Protein AF-A0A524KI86-F1 (afdb_monomer_lite)

Sequence (191 aa):
MAELNHSTWTVLAGLLVMVIVGAGSMRAAAGEWFVAPAGDDDNPGTREKPFATLAKARDAARAVPADSPRTVRLLGGTHYLSETLVLEAAKDTGRKDAPIVFEAVAGQTPVISGGLKLQLTWRPYKGEILQATVPAGLATDQLFVNGQRQHMARYPNYDPEQRIFNGYAADAISTERAARWANPAGGYIHA

pLDDT: mean 86.79, std 16.59, range [40.22, 98.88]

Secondary structure (DSSP, 8-state):
------------------------------EEEEE-TT--TTS---SSS-BS-HHHHHHHHHTS-TTS-EEEEEPSEEEE-SS-----TTTSPPPSSS-EEEEEPTT--EEEE-S-------EEEETTEEE----TT---S-EEETTEEEPPP-SSPP-TT-TTTT---TTTT-HHHHTTSS--TT-----

Structure (mmCIF, N/CA/C/O backbone):
data_AF-A0A524KI86-F1
#
_entry.id   AF-A0A524KI86-F1
#
loop_
_atom_site.group_PDB
_atom_site.id
_atom_site.type_symbol
_atom_site.label_atom_id
_atom_site.label_alt_id
_atom_site.label_comp_id
_atom_site.label_asym_id
_atom_site.label_entity_id
_atom_site.label_seq_id
_atom_site.pdbx_PDB_ins_code
_atom_site.Cartn_x
_atom_site.Cartn_y
_atom_site.Cartn_z
_atom_site.occupancy
_atom_site.B_iso_or_equiv
_atom_site.auth_seq_id
_atom_site.auth_comp_id
_atom_site.auth_asym_id
_atom_site.auth_atom_id
_atom_site.pdbx_PDB_model_num
ATOM 1 N N . MET A 1 1 ? 71.769 -25.170 -80.616 1.00 43.00 1 MET A N 1
ATOM 2 C CA . MET A 1 1 ? 72.104 -23.972 -79.821 1.00 43.00 1 MET A CA 1
ATOM 3 C C . MET A 1 1 ? 70.773 -23.317 -79.491 1.00 43.00 1 MET A C 1
ATOM 5 O O . MET A 1 1 ? 70.226 -22.663 -80.359 1.00 43.00 1 MET A O 1
ATOM 9 N N . ALA A 1 2 ? 70.014 -23.786 -78.501 1.00 42.00 2 ALA A N 1
ATOM 10 C CA . ALA A 1 2 ? 70.282 -23.865 -77.060 1.00 42.00 2 ALA A CA 1
ATOM 11 C C . ALA A 1 2 ? 70.335 -22.475 -76.412 1.00 42.00 2 ALA A C 1
ATOM 13 O O . ALA A 1 2 ? 71.064 -21.621 -76.901 1.00 42.00 2 ALA A O 1
ATOM 14 N N . GLU A 1 3 ? 69.600 -22.373 -75.298 1.00 40.22 3 GLU A N 1
ATOM 15 C CA . GLU A 1 3 ? 69.538 -21.298 -74.294 1.00 40.22 3 GLU A CA 1
ATOM 16 C C . GLU A 1 3 ? 68.433 -20.242 -74.454 1.00 40.22 3 GLU A C 1
ATOM 18 O O . GLU A 1 3 ? 68.214 -19.718 -75.535 1.00 40.22 3 GLU A O 1
ATOM 23 N N . LEU A 1 4 ? 67.697 -19.835 -73.415 1.00 41.75 4 LEU A N 1
ATOM 24 C CA . LEU A 1 4 ? 67.375 -20.403 -72.100 1.00 41.75 4 LEU A CA 1
ATOM 25 C C . LEU A 1 4 ? 66.245 -19.530 -71.519 1.00 41.75 4 LEU A C 1
ATOM 27 O O . LEU A 1 4 ? 66.086 -18.355 -71.833 1.00 41.75 4 LEU A O 1
ATOM 31 N N . ASN A 1 5 ? 65.468 -20.175 -70.668 1.00 46.09 5 ASN A N 1
ATOM 32 C CA . ASN A 1 5 ? 64.346 -19.711 -69.868 1.00 46.09 5 ASN A CA 1
ATOM 33 C C . ASN A 1 5 ? 64.738 -18.624 -68.843 1.00 46.09 5 ASN A C 1
ATOM 35 O O . ASN A 1 5 ? 65.677 -18.857 -68.090 1.00 46.09 5 ASN A O 1
ATOM 39 N N . HIS A 1 6 ? 63.959 -17.541 -68.700 1.00 48.59 6 HIS A N 1
ATOM 40 C CA . HIS A 1 6 ? 63.875 -16.800 -67.433 1.00 48.59 6 HIS A CA 1
ATOM 41 C C . HIS A 1 6 ? 62.442 -16.359 -67.126 1.00 48.59 6 HIS A C 1
ATOM 43 O O . HIS A 1 6 ? 61.839 -15.536 -67.811 1.00 48.59 6 HIS A O 1
ATOM 49 N N . SER A 1 7 ? 61.926 -16.951 -66.050 1.00 47.41 7 SER A N 1
ATOM 50 C CA . SER A 1 7 ? 60.643 -16.671 -65.425 1.00 47.41 7 SER A CA 1
ATOM 51 C C . SER A 1 7 ? 60.708 -15.371 -64.625 1.00 47.41 7 SER A C 1
ATOM 53 O O . SER A 1 7 ? 61.669 -15.171 -63.880 1.00 47.41 7 SER A O 1
ATOM 55 N N . THR A 1 8 ? 59.648 -14.570 -64.655 1.00 51.50 8 THR A N 1
ATOM 56 C CA . THR A 1 8 ? 59.354 -13.622 -63.577 1.00 51.50 8 THR A CA 1
ATOM 57 C C . THR A 1 8 ? 57.908 -13.805 -63.135 1.00 51.50 8 THR A C 1
ATOM 59 O O . THR A 1 8 ? 56.950 -13.533 -63.852 1.00 51.50 8 THR A O 1
ATOM 62 N N . TRP A 1 9 ? 57.771 -14.354 -61.932 1.00 41.69 9 TRP A N 1
ATOM 63 C CA . TRP A 1 9 ? 56.524 -14.485 -61.199 1.00 41.69 9 TRP A CA 1
ATOM 64 C C . TRP A 1 9 ? 56.166 -13.119 -60.609 1.00 41.69 9 TRP A C 1
ATOM 66 O O . TRP A 1 9 ? 56.886 -12.614 -59.749 1.00 41.69 9 TRP A O 1
ATOM 76 N N . THR A 1 10 ? 55.060 -12.513 -61.030 1.00 50.69 10 THR A N 1
ATOM 77 C CA . THR A 1 10 ? 54.462 -11.391 -60.300 1.00 50.69 10 THR A CA 1
ATOM 78 C C . THR A 1 10 ? 53.575 -11.943 -59.189 1.00 50.69 10 THR A C 1
ATOM 80 O O . THR A 1 10 ? 52.457 -12.403 -59.407 1.00 50.69 10 THR A O 1
ATOM 83 N N . VAL A 1 11 ? 54.100 -11.914 -57.965 1.00 46.38 11 VAL A N 1
ATOM 84 C CA . VAL A 1 11 ? 53.336 -12.168 -56.742 1.00 46.38 11 VAL A CA 1
ATOM 85 C C . VAL A 1 11 ? 52.401 -10.974 -56.522 1.00 46.38 11 VAL A C 1
ATOM 87 O O . VAL A 1 11 ? 52.834 -9.912 -56.081 1.00 46.38 11 VAL A O 1
ATOM 90 N N . LEU A 1 12 ? 51.117 -11.123 -56.852 1.00 46.44 12 LEU A N 1
ATOM 91 C CA . LEU A 1 12 ? 50.073 -10.193 -56.417 1.00 46.44 12 LEU A CA 1
ATOM 92 C C . LEU A 1 12 ? 49.834 -10.416 -54.919 1.00 46.44 12 LEU A C 1
ATOM 94 O O . LEU A 1 12 ? 49.139 -11.345 -54.513 1.00 46.44 12 LEU A O 1
ATOM 98 N N . ALA A 1 13 ? 50.450 -9.574 -54.091 1.00 49.62 13 ALA A N 1
ATOM 99 C CA . ALA A 1 13 ? 50.159 -9.494 -52.669 1.00 49.62 13 ALA A CA 1
ATOM 100 C C . ALA A 1 13 ? 48.714 -8.998 -52.481 1.00 49.62 13 ALA A C 1
ATOM 102 O O . ALA A 1 13 ? 48.410 -7.824 -52.687 1.00 49.62 13 ALA A O 1
ATOM 103 N N . GLY A 1 14 ? 47.810 -9.913 -52.126 1.00 44.22 14 GLY A N 1
ATOM 104 C CA . GLY A 1 14 ? 46.443 -9.584 -51.739 1.00 44.22 14 GLY A CA 1
ATOM 105 C C . GLY A 1 14 ? 46.436 -8.799 -50.429 1.00 44.22 14 GLY A C 1
ATOM 106 O O . GLY A 1 14 ? 46.846 -9.312 -49.389 1.00 44.22 14 GLY A O 1
ATOM 107 N N . LEU A 1 15 ? 45.965 -7.554 -50.473 1.00 47.62 15 LEU A N 1
ATOM 108 C CA . LEU A 1 15 ? 45.721 -6.745 -49.284 1.00 47.62 15 LEU A CA 1
ATOM 109 C C . LEU A 1 15 ? 44.414 -7.224 -48.629 1.00 47.62 15 LEU A C 1
ATOM 111 O O . LEU A 1 15 ? 43.320 -6.816 -49.016 1.00 47.62 15 LEU A O 1
ATOM 115 N N . LEU A 1 16 ? 44.522 -8.122 -47.652 1.00 45.44 16 LEU A N 1
ATOM 116 C CA . LEU A 1 16 ? 43.404 -8.515 -46.797 1.00 45.44 16 LEU A CA 1
ATOM 117 C C . LEU A 1 16 ? 43.126 -7.373 -45.806 1.00 45.44 16 LEU A C 1
ATOM 119 O O . LEU A 1 16 ? 43.776 -7.265 -44.768 1.00 45.44 16 LEU A O 1
ATOM 123 N N . VAL A 1 17 ? 42.164 -6.503 -46.121 1.00 52.88 17 VAL A N 1
ATOM 124 C CA . VAL A 1 17 ? 41.616 -5.549 -45.146 1.00 52.88 17 VAL A CA 1
ATOM 125 C C . VAL A 1 17 ? 40.748 -6.340 -44.172 1.00 52.88 17 VAL A C 1
ATOM 127 O O . VAL A 1 17 ? 39.586 -6.642 -44.437 1.00 52.88 17 VAL A O 1
ATOM 130 N N . MET A 1 18 ? 41.340 -6.722 -43.046 1.00 53.47 18 MET A N 1
ATOM 131 C CA . MET A 1 18 ? 40.628 -7.328 -41.931 1.00 53.47 18 MET A CA 1
ATOM 132 C C . MET A 1 18 ? 39.827 -6.222 -41.234 1.00 53.47 18 MET A C 1
ATOM 134 O O . MET A 1 18 ? 40.358 -5.464 -40.424 1.00 53.47 18 MET A O 1
ATOM 138 N N . VAL A 1 19 ? 38.548 -6.088 -41.588 1.00 57.06 19 VAL A N 1
ATOM 139 C CA . VAL A 1 19 ? 37.606 -5.256 -40.834 1.00 57.06 19 VAL A CA 1
ATOM 140 C C . VAL A 1 19 ? 37.430 -5.919 -39.472 1.00 57.06 19 VAL A C 1
ATOM 142 O O . VAL A 1 19 ? 36.715 -6.910 -39.334 1.00 57.06 19 VAL A O 1
ATOM 145 N N . ILE A 1 20 ? 38.123 -5.393 -38.463 1.00 59.62 20 ILE A N 1
ATOM 146 C CA . ILE A 1 20 ? 37.854 -5.716 -37.065 1.00 59.62 20 ILE A CA 1
ATOM 147 C C . ILE A 1 20 ? 36.474 -5.128 -36.772 1.00 59.62 20 ILE A C 1
ATOM 149 O O . ILE A 1 20 ? 36.337 -3.945 -36.463 1.00 59.62 20 ILE A O 1
ATOM 153 N N . VAL A 1 21 ? 35.434 -5.950 -36.917 1.00 58.50 21 VAL A N 1
ATOM 154 C CA . VAL A 1 21 ? 34.133 -5.669 -36.316 1.00 58.50 21 VAL A CA 1
ATOM 155 C C . VAL A 1 21 ? 34.380 -5.709 -34.817 1.00 58.50 21 VAL A C 1
ATOM 157 O O . VAL A 1 21 ? 34.452 -6.777 -34.211 1.00 58.50 21 VAL A O 1
ATOM 160 N N . GLY A 1 22 ? 34.619 -4.536 -34.231 1.00 52.28 22 GLY A N 1
ATOM 161 C CA . GLY A 1 22 ? 34.668 -4.397 -32.789 1.00 52.28 22 GLY A CA 1
ATOM 162 C C . GLY A 1 22 ? 33.379 -4.982 -32.233 1.00 52.28 22 GLY A C 1
ATOM 163 O O . GLY A 1 22 ? 32.291 -4.567 -32.634 1.00 52.28 22 GLY A O 1
ATOM 164 N N . ALA A 1 23 ? 33.503 -5.963 -31.342 1.00 54.50 23 ALA A N 1
ATOM 165 C CA . ALA A 1 23 ? 32.406 -6.417 -30.508 1.00 54.50 23 ALA A CA 1
ATOM 166 C C . ALA A 1 23 ? 32.017 -5.244 -29.600 1.00 54.50 23 ALA A C 1
ATOM 168 O O . ALA A 1 23 ? 32.477 -5.124 -28.468 1.00 54.50 23 ALA A O 1
ATOM 169 N N . GLY A 1 24 ? 31.234 -4.310 -30.138 1.00 46.72 24 GLY A N 1
ATOM 170 C CA . GLY A 1 24 ? 30.548 -3.324 -29.336 1.00 46.72 24 GLY A CA 1
ATOM 171 C C . GLY A 1 24 ? 29.633 -4.108 -28.417 1.00 46.72 24 GLY A C 1
ATOM 172 O O . GLY A 1 24 ? 28.708 -4.763 -28.895 1.00 46.72 24 GLY A O 1
ATOM 173 N N . SER A 1 25 ? 29.921 -4.094 -27.117 1.00 53.88 25 SER A N 1
ATOM 174 C CA . SER A 1 25 ? 28.991 -4.585 -26.112 1.00 53.88 25 SER A CA 1
ATOM 175 C C . SER A 1 25 ? 27.656 -3.898 -26.375 1.00 53.88 25 SER A C 1
ATOM 177 O O . SER A 1 25 ? 27.528 -2.694 -26.145 1.00 53.88 25 SER A O 1
ATOM 179 N N . MET A 1 26 ? 26.680 -4.635 -26.914 1.00 52.44 26 MET A N 1
ATOM 180 C CA . MET A 1 26 ? 25.297 -4.185 -26.942 1.00 52.44 26 MET A CA 1
ATOM 181 C C . MET A 1 26 ? 24.942 -3.896 -25.489 1.00 52.44 26 MET A C 1
ATOM 183 O O . MET A 1 26 ? 24.798 -4.813 -24.683 1.00 52.44 26 MET A O 1
ATOM 187 N N . ARG A 1 27 ? 24.890 -2.613 -25.120 1.00 53.91 27 ARG A N 1
ATOM 188 C CA . ARG A 1 27 ? 24.332 -2.216 -23.834 1.00 53.91 27 ARG A CA 1
ATOM 189 C C . ARG A 1 27 ? 22.886 -2.677 -23.871 1.00 53.91 27 ARG A C 1
ATOM 191 O O . ARG A 1 27 ? 22.103 -2.170 -24.670 1.00 53.91 27 ARG A O 1
ATOM 198 N N . ALA A 1 28 ? 22.583 -3.679 -23.059 1.00 60.03 28 ALA A N 1
ATOM 199 C CA . ALA A 1 28 ? 21.238 -4.186 -22.908 1.00 60.03 28 ALA A CA 1
ATOM 200 C C . ALA A 1 28 ? 20.330 -2.996 -22.536 1.00 60.03 28 ALA A C 1
ATOM 202 O O . ALA A 1 28 ? 20.696 -2.177 -21.685 1.00 60.03 28 ALA A O 1
ATOM 203 N N . ALA A 1 29 ? 19.236 -2.808 -23.276 1.00 70.69 29 ALA A N 1
ATOM 204 C CA . ALA A 1 29 ? 18.412 -1.609 -23.171 1.00 70.69 29 ALA A CA 1
ATOM 205 C C . ALA A 1 29 ? 17.777 -1.546 -21.775 1.00 70.69 29 ALA A C 1
ATOM 207 O O . ALA A 1 29 ? 16.950 -2.385 -21.428 1.00 70.69 29 ALA A O 1
ATOM 208 N N . ALA A 1 30 ? 18.191 -0.571 -20.964 1.00 86.00 30 ALA A N 1
ATOM 209 C CA . ALA A 1 30 ? 17.642 -0.386 -19.628 1.00 86.00 30 ALA A CA 1
ATOM 210 C C . ALA A 1 30 ? 16.168 0.039 -19.707 1.00 86.00 30 ALA A C 1
ATOM 212 O O . ALA A 1 30 ? 15.799 0.862 -20.547 1.00 86.00 30 ALA A O 1
ATOM 213 N N . GLY A 1 31 ? 15.341 -0.513 -18.823 1.00 95.00 31 GLY A N 1
ATOM 214 C CA . GLY A 1 31 ? 13.937 -0.139 -18.687 1.00 95.00 31 GLY A CA 1
ATOM 215 C C . GLY A 1 31 ? 13.718 0.755 -17.471 1.00 95.00 31 GLY A C 1
ATOM 216 O O . GLY A 1 31 ? 14.179 0.423 -16.380 1.00 95.00 31 GLY A O 1
ATOM 217 N N . GLU A 1 32 ? 13.003 1.865 -17.637 1.00 97.81 32 GLU A N 1
ATOM 218 C CA . GLU A 1 32 ? 12.544 2.705 -16.529 1.00 97.81 32 GLU A CA 1
ATOM 219 C C . GLU A 1 32 ? 11.051 2.998 -16.692 1.00 97.81 32 GLU A C 1
ATOM 221 O O . GLU A 1 32 ? 10.619 3.436 -17.759 1.00 97.81 32 GLU A O 1
ATOM 226 N N . TRP A 1 33 ? 10.275 2.769 -15.632 1.00 98.69 33 TRP A N 1
ATOM 227 C CA . TRP A 1 33 ? 8.838 3.038 -15.606 1.00 98.69 33 TRP A CA 1
ATOM 228 C C . TRP A 1 33 ? 8.433 3.773 -14.343 1.00 98.69 33 TRP A C 1
ATOM 230 O O . TRP A 1 33 ? 9.029 3.582 -13.287 1.00 98.69 33 TRP A O 1
ATOM 240 N N . PHE A 1 34 ? 7.381 4.573 -14.440 1.00 98.75 34 PHE A N 1
ATOM 241 C CA . PHE A 1 34 ? 6.841 5.365 -13.346 1.00 98.75 34 PHE A CA 1
ATOM 242 C C . PHE A 1 34 ? 5.443 4.880 -12.971 1.00 98.75 34 PHE A C 1
ATOM 244 O O . PHE A 1 34 ? 4.632 4.569 -13.843 1.00 98.75 34 PHE A O 1
ATOM 251 N N . VAL A 1 35 ? 5.156 4.851 -11.671 1.00 98.81 35 VAL A N 1
ATOM 252 C CA . VAL A 1 35 ? 3.845 4.495 -11.113 1.00 98.81 35 VAL A CA 1
ATOM 253 C C . VAL A 1 35 ? 3.362 5.633 -10.232 1.00 98.81 35 VAL A C 1
ATOM 255 O O . VAL A 1 35 ? 4.112 6.111 -9.377 1.00 98.81 35 VAL A O 1
ATOM 258 N N . ALA A 1 36 ? 2.115 6.060 -10.410 1.00 98.62 36 ALA A N 1
ATOM 259 C CA . ALA A 1 36 ? 1.493 7.107 -9.607 1.00 98.62 36 ALA A CA 1
ATOM 260 C C . ALA A 1 36 ? 0.079 6.698 -9.163 1.00 98.62 36 ALA A C 1
ATOM 262 O O . ALA A 1 36 ? -0.638 6.093 -9.956 1.00 98.62 36 ALA A O 1
ATOM 263 N N . PRO A 1 37 ? -0.391 7.115 -7.967 1.00 97.62 37 PRO A N 1
ATOM 264 C CA . PRO A 1 37 ? -1.750 6.797 -7.511 1.00 97.62 37 PRO A CA 1
ATOM 265 C C . PRO A 1 37 ? -2.875 7.329 -8.415 1.00 97.62 37 PRO A C 1
ATOM 267 O O . PRO A 1 37 ? -3.996 6.837 -8.350 1.00 97.62 37 PRO A O 1
ATOM 270 N N . ALA A 1 38 ? -2.585 8.358 -9.217 1.00 96.88 38 ALA A N 1
ATOM 271 C CA . ALA A 1 38 ? -3.492 8.945 -10.206 1.00 96.88 38 ALA A CA 1
ATOM 272 C C . ALA A 1 38 ? -3.056 8.645 -11.657 1.00 96.88 38 ALA A C 1
ATOM 274 O O . ALA A 1 38 ? -3.420 9.383 -12.569 1.00 96.88 38 ALA A O 1
ATOM 275 N N . GLY A 1 39 ? -2.208 7.630 -11.855 1.00 97.94 39 GLY A N 1
ATOM 276 C CA . GLY A 1 39 ? -1.799 7.161 -13.177 1.00 97.94 39 GLY A CA 1
ATOM 277 C C . GLY A 1 39 ? -2.900 6.377 -13.891 1.00 97.94 39 GLY A C 1
ATOM 278 O O . GLY A 1 39 ? -4.033 6.293 -13.419 1.00 97.94 39 GLY A O 1
ATOM 279 N N . ASP A 1 40 ? -2.534 5.777 -15.021 1.00 98.50 40 ASP A N 1
ATOM 280 C CA . ASP A 1 40 ? -3.410 4.935 -15.843 1.00 98.50 40 ASP A CA 1
ATOM 281 C C . ASP A 1 40 ? -2.590 3.764 -16.410 1.00 98.50 40 ASP A C 1
ATOM 283 O O . ASP A 1 40 ? -1.469 3.969 -16.869 1.00 98.50 40 ASP A O 1
ATOM 287 N N . ASP A 1 41 ? -3.103 2.536 -16.370 1.00 98.44 41 ASP A N 1
ATOM 288 C CA . ASP A 1 41 ? -2.384 1.350 -16.862 1.00 98.44 41 ASP A CA 1
ATOM 289 C C . ASP A 1 41 ? -2.380 1.212 -18.394 1.00 98.44 41 ASP A C 1
ATOM 291 O O . ASP A 1 41 ? -1.639 0.377 -18.932 1.00 98.44 41 ASP A O 1
ATOM 295 N N . ASP A 1 42 ? -3.135 2.063 -19.093 1.00 98.44 42 ASP A N 1
ATOM 296 C CA . ASP A 1 42 ? -3.047 2.251 -20.545 1.00 98.44 42 ASP A CA 1
ATOM 297 C C . ASP A 1 42 ? -1.949 3.251 -20.947 1.00 98.44 42 ASP A C 1
ATOM 299 O O . ASP A 1 42 ? -1.578 3.351 -22.121 1.00 98.44 42 ASP A O 1
ATOM 303 N N . ASN A 1 43 ? -1.375 3.980 -19.985 1.00 98.56 43 ASN A N 1
ATOM 304 C CA . ASN A 1 43 ? -0.241 4.853 -20.253 1.00 98.56 43 ASN A CA 1
ATOM 305 C C . ASN A 1 43 ? 1.024 4.057 -20.625 1.00 98.56 43 ASN A C 1
ATOM 307 O O . ASN A 1 43 ? 1.155 2.889 -20.275 1.00 98.56 43 ASN A O 1
ATOM 311 N N . PRO A 1 44 ? 2.023 4.693 -21.267 1.00 97.81 44 PRO A N 1
ATOM 312 C CA . PRO A 1 44 ? 3.310 4.055 -21.558 1.00 97.81 44 PRO A CA 1
ATOM 313 C C . PRO A 1 44 ? 4.212 3.839 -20.327 1.00 97.81 44 PRO A C 1
ATOM 315 O O . PRO A 1 44 ? 5.273 3.231 -20.458 1.00 97.81 44 PRO A O 1
ATOM 318 N N . GLY A 1 45 ? 3.843 4.355 -19.150 1.00 98.00 45 GLY A N 1
ATOM 319 C CA . GLY A 1 45 ? 4.658 4.263 -17.936 1.00 98.00 45 GLY A CA 1
ATOM 320 C C . GLY A 1 45 ? 5.810 5.268 -17.885 1.00 98.00 45 GLY A C 1
ATOM 321 O O . GLY A 1 45 ? 6.777 5.042 -17.164 1.00 98.00 45 GLY A O 1
ATOM 322 N N . THR A 1 46 ? 5.737 6.374 -18.633 1.00 98.06 46 THR A N 1
ATOM 323 C CA . THR A 1 46 ? 6.716 7.470 -18.534 1.00 98.06 46 THR A CA 1
ATOM 324 C C . THR A 1 46 ? 6.425 8.351 -17.322 1.00 98.06 46 THR A C 1
ATOM 326 O O . THR A 1 46 ? 5.374 8.247 -16.694 1.00 98.06 46 THR A O 1
ATOM 329 N N . ARG A 1 47 ? 7.332 9.273 -16.990 1.00 96.81 47 ARG A N 1
ATOM 330 C CA . ARG A 1 47 ? 7.136 10.190 -15.860 1.00 96.81 47 ARG A CA 1
ATOM 331 C C . ARG A 1 47 ? 5.895 11.074 -16.017 1.00 96.81 47 ARG A C 1
ATOM 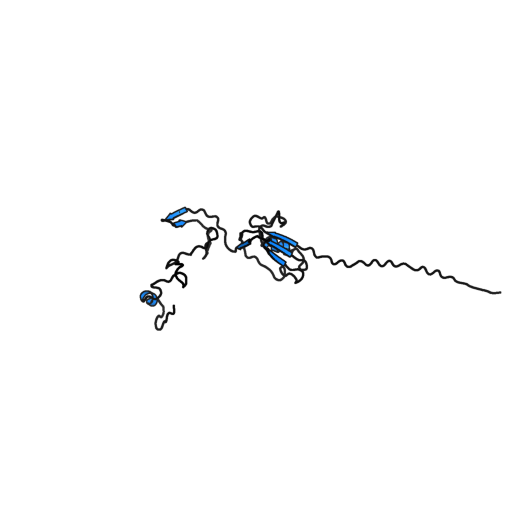333 O O . ARG A 1 47 ? 5.210 11.340 -15.035 1.00 96.81 47 ARG A O 1
ATOM 340 N N . GLU A 1 48 ? 5.613 11.520 -17.237 1.00 97.81 48 GLU A N 1
ATOM 341 C CA . GLU A 1 48 ? 4.478 12.385 -17.582 1.00 97.81 48 GLU A CA 1
ATOM 342 C C . GLU A 1 48 ? 3.174 11.593 -17.722 1.00 97.81 48 GLU A C 1
ATOM 344 O O . GLU A 1 48 ? 2.092 12.139 -17.518 1.00 97.81 48 GLU A O 1
ATOM 349 N N . LYS A 1 49 ? 3.280 10.310 -18.084 1.00 98.44 49 LYS A N 1
ATOM 350 C CA . LYS A 1 49 ? 2.162 9.378 -18.237 1.00 98.44 49 LYS A CA 1
ATOM 351 C C . LYS A 1 49 ? 2.496 8.071 -17.506 1.00 98.44 49 LYS A C 1
ATOM 353 O O . LYS A 1 49 ? 2.888 7.096 -18.155 1.00 98.44 49 LYS A O 1
ATOM 358 N N . PRO A 1 50 ? 2.408 8.062 -16.164 1.00 98.75 50 PRO A N 1
ATOM 359 C CA . PRO A 1 50 ? 2.776 6.907 -15.356 1.00 98.75 50 PRO A CA 1
ATOM 360 C C . PRO A 1 50 ? 1.684 5.835 -15.388 1.00 98.75 50 PRO A C 1
ATOM 362 O O . PRO A 1 50 ? 0.507 6.139 -15.606 1.00 98.75 50 PRO A O 1
ATOM 365 N N . PHE A 1 51 ? 2.073 4.594 -15.103 1.00 98.88 51 PHE A N 1
ATOM 366 C CA . PHE A 1 51 ? 1.127 3.522 -14.800 1.00 98.88 51 PHE A CA 1
ATOM 367 C C . PHE A 1 51 ? 0.336 3.836 -13.523 1.00 98.88 51 PHE A C 1
ATOM 369 O O . PHE A 1 51 ? 0.817 4.567 -12.648 1.00 98.88 51 PHE A O 1
ATOM 376 N N . ALA A 1 52 ? -0.859 3.260 -13.399 1.00 98.38 52 ALA A N 1
ATOM 377 C CA . ALA A 1 52 ? -1.645 3.319 -12.171 1.00 98.38 52 ALA A CA 1
ATOM 378 C C . ALA A 1 52 ? -1.165 2.281 -11.148 1.00 98.38 52 ALA A C 1
ATOM 380 O O . ALA A 1 52 ? -1.171 2.547 -9.945 1.00 98.38 52 ALA A O 1
ATOM 381 N N . THR A 1 53 ? -0.748 1.096 -11.606 1.00 98.31 53 THR A N 1
ATOM 382 C CA . THR A 1 53 ? -0.497 -0.053 -10.730 1.00 98.31 53 THR A CA 1
ATOM 383 C C . THR A 1 53 ? 0.952 -0.535 -10.739 1.00 98.31 53 THR A C 1
ATOM 385 O O . THR A 1 53 ? 1.665 -0.507 -11.746 1.00 98.31 53 THR A O 1
ATOM 388 N N . LEU A 1 54 ? 1.389 -1.068 -9.590 1.00 98.31 54 LEU A N 1
ATOM 389 C CA . LEU A 1 54 ? 2.672 -1.771 -9.491 1.00 98.31 54 L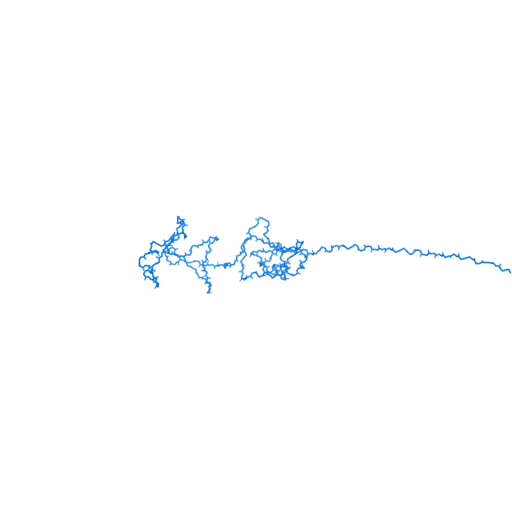EU A CA 1
ATOM 390 C C . LEU A 1 54 ? 2.678 -3.075 -10.303 1.00 98.31 54 LEU A C 1
ATOM 392 O O . LEU A 1 54 ? 3.737 -3.487 -10.771 1.00 98.31 54 LEU A O 1
ATOM 396 N N . ALA A 1 55 ? 1.518 -3.716 -10.479 1.00 98.19 55 ALA A N 1
ATOM 397 C CA . ALA A 1 55 ? 1.389 -4.933 -11.276 1.00 98.19 55 ALA A CA 1
ATOM 398 C C . ALA A 1 55 ? 1.716 -4.663 -12.751 1.00 98.19 55 ALA A C 1
ATOM 400 O O . ALA A 1 55 ? 2.551 -5.362 -13.326 1.00 98.19 55 ALA A O 1
ATOM 401 N N . LYS A 1 56 ? 1.161 -3.588 -13.327 1.00 98.44 56 LYS A N 1
ATOM 402 C CA . LYS A 1 56 ? 1.480 -3.163 -14.693 1.00 98.44 56 LYS A CA 1
ATOM 403 C C . LYS A 1 56 ? 2.964 -2.844 -14.864 1.00 98.44 56 LYS A C 1
ATOM 405 O O . LYS A 1 56 ? 3.575 -3.288 -15.834 1.00 98.44 56 LYS A O 1
ATOM 410 N N . ALA A 1 57 ? 3.563 -2.133 -13.907 1.00 98.31 57 ALA A N 1
ATOM 411 C CA . ALA A 1 57 ? 4.991 -1.819 -13.936 1.00 98.31 57 ALA A CA 1
ATOM 412 C C . ALA A 1 57 ? 5.882 -3.067 -13.844 1.00 98.31 57 ALA A C 1
ATOM 414 O O . ALA A 1 57 ? 6.864 -3.176 -14.577 1.00 98.31 57 ALA A O 1
ATOM 415 N N . ARG A 1 58 ? 5.524 -4.035 -12.988 1.00 98.12 58 ARG A N 1
ATOM 416 C CA . ARG A 1 58 ? 6.185 -5.346 -12.926 1.00 98.12 58 ARG A CA 1
ATOM 417 C C . ARG A 1 58 ? 6.094 -6.056 -14.274 1.00 98.12 58 ARG A C 1
ATOM 419 O O . ARG A 1 58 ? 7.103 -6.541 -14.769 1.00 98.12 58 ARG A O 1
ATOM 426 N N . ASP A 1 59 ? 4.917 -6.104 -14.888 1.00 97.94 59 ASP A N 1
ATOM 427 C CA . ASP A 1 59 ? 4.730 -6.813 -16.156 1.00 97.94 59 ASP A CA 1
ATOM 428 C C . ASP A 1 59 ? 5.469 -6.132 -17.318 1.00 97.94 59 ASP A C 1
ATOM 430 O O . ASP A 1 59 ? 6.059 -6.818 -18.153 1.00 97.94 59 ASP A O 1
ATOM 434 N N . ALA A 1 60 ? 5.552 -4.799 -17.317 1.00 97.69 60 ALA A N 1
ATOM 435 C CA . ALA A 1 60 ? 6.412 -4.054 -18.233 1.00 97.69 60 ALA A CA 1
ATOM 436 C C . ALA A 1 60 ? 7.902 -4.373 -18.009 1.00 97.69 60 ALA A C 1
ATOM 438 O O . ALA A 1 60 ? 8.631 -4.624 -18.969 1.00 97.69 60 ALA A O 1
ATOM 439 N N . ALA A 1 61 ? 8.345 -4.456 -16.750 1.00 97.00 61 ALA A N 1
ATOM 440 C CA . ALA A 1 61 ? 9.704 -4.870 -16.417 1.00 97.00 61 ALA A CA 1
ATOM 441 C C . ALA A 1 61 ? 10.001 -6.303 -16.891 1.00 97.00 61 ALA A C 1
ATOM 443 O O . ALA A 1 61 ? 11.071 -6.559 -17.434 1.00 97.00 61 ALA A O 1
ATOM 444 N N . ARG A 1 62 ? 9.052 -7.233 -16.771 1.00 96.50 62 ARG A N 1
ATOM 445 C CA . ARG A 1 62 ? 9.209 -8.621 -17.244 1.00 96.50 62 ARG A CA 1
ATOM 446 C C . ARG A 1 62 ? 9.376 -8.741 -18.761 1.00 96.50 62 ARG A C 1
ATOM 448 O O . ARG A 1 62 ? 9.939 -9.730 -19.222 1.00 96.50 62 ARG A O 1
ATOM 455 N N . ALA A 1 63 ? 8.900 -7.764 -19.533 1.00 95.12 63 ALA A N 1
ATOM 456 C CA . ALA A 1 63 ? 9.093 -7.727 -20.982 1.00 95.12 63 ALA A CA 1
ATOM 457 C C . ALA A 1 63 ? 10.521 -7.318 -21.388 1.00 95.12 63 ALA A C 1
ATOM 459 O O . ALA A 1 63 ? 10.911 -7.504 -22.541 1.00 95.12 63 ALA A O 1
ATOM 460 N N . VAL A 1 64 ? 11.306 -6.772 -20.453 1.00 94.12 64 VAL A N 1
ATOM 461 C CA . VAL A 1 64 ? 12.707 -6.412 -20.671 1.00 94.12 64 VAL A CA 1
ATOM 462 C C . VAL A 1 64 ? 13.620 -7.575 -20.253 1.00 94.12 64 VAL A C 1
ATOM 464 O O . VAL A 1 64 ? 13.401 -8.174 -19.197 1.00 94.12 64 VAL A O 1
ATOM 467 N N . PRO A 1 65 ? 14.657 -7.908 -21.050 1.00 91.75 65 PRO A N 1
ATOM 468 C CA . PRO A 1 65 ? 15.581 -8.996 -20.742 1.00 91.75 65 PRO A CA 1
ATOM 469 C C . PRO A 1 65 ? 16.184 -8.921 -19.334 1.00 91.75 65 PRO A C 1
ATOM 471 O O . PRO A 1 65 ? 16.535 -7.849 -18.835 1.00 91.75 65 PRO A O 1
ATOM 474 N N . ALA A 1 66 ? 16.347 -10.085 -18.697 1.00 88.62 66 ALA A N 1
ATOM 475 C CA . ALA A 1 66 ? 16.808 -10.189 -17.311 1.00 88.62 66 ALA A CA 1
ATOM 476 C C . ALA A 1 66 ? 18.225 -9.622 -17.077 1.00 88.62 66 ALA A C 1
ATOM 478 O O . ALA A 1 66 ? 18.553 -9.250 -15.952 1.00 88.62 66 ALA A O 1
ATOM 479 N N . ASP A 1 67 ? 19.046 -9.562 -18.126 1.00 90.50 67 ASP A N 1
ATOM 480 C CA . ASP A 1 67 ? 20.397 -8.988 -18.164 1.00 90.50 67 ASP A CA 1
ATOM 481 C C . ASP A 1 67 ? 20.435 -7.480 -18.444 1.00 90.50 67 ASP A C 1
ATOM 483 O O . ASP A 1 67 ? 21.511 -6.890 -18.493 1.00 90.50 67 ASP A O 1
ATOM 487 N N . SER A 1 68 ? 19.273 -6.846 -18.594 1.00 93.88 68 SER A N 1
ATOM 488 C CA . SER A 1 68 ? 19.143 -5.395 -18.683 1.00 93.88 68 SER A CA 1
ATOM 489 C C . SER A 1 68 ? 18.718 -4.819 -17.330 1.00 93.88 68 SER A C 1
ATOM 491 O O . SER A 1 68 ? 17.830 -5.391 -16.694 1.00 93.88 68 SER A O 1
ATOM 493 N N . PRO A 1 69 ? 19.294 -3.694 -16.869 1.00 95.94 69 PRO A N 1
ATOM 494 C CA . PRO A 1 69 ? 18.806 -3.003 -15.677 1.00 95.94 69 PRO A CA 1
ATOM 495 C C . PRO A 1 69 ? 17.342 -2.574 -15.838 1.00 95.94 69 PRO A C 1
ATOM 497 O O . PRO A 1 69 ? 16.944 -2.104 -16.907 1.00 95.94 69 PRO A O 1
ATOM 500 N N . ARG A 1 70 ? 16.543 -2.721 -14.778 1.00 97.38 70 ARG A N 1
ATOM 501 C CA . ARG A 1 70 ? 15.110 -2.387 -14.771 1.00 97.38 70 ARG A CA 1
ATOM 502 C C . ARG A 1 70 ? 14.764 -1.586 -13.525 1.00 97.38 70 ARG A C 1
ATOM 504 O O . ARG A 1 70 ? 15.005 -2.055 -12.418 1.00 97.38 70 ARG A O 1
ATOM 511 N N . THR A 1 71 ? 14.149 -0.423 -13.687 1.00 98.12 71 THR A N 1
ATOM 512 C CA . THR A 1 71 ? 13.778 0.443 -12.564 1.00 98.12 71 THR A CA 1
ATOM 513 C C . THR A 1 71 ? 12.301 0.808 -12.622 1.00 98.12 71 THR A C 1
ATOM 515 O O . THR A 1 71 ? 11.811 1.332 -13.617 1.00 98.12 71 THR A O 1
ATOM 518 N N . VAL A 1 72 ? 11.589 0.571 -11.526 1.00 98.50 72 VAL A N 1
ATOM 519 C CA . VAL A 1 72 ? 10.224 1.039 -11.290 1.00 98.50 72 VAL A CA 1
ATOM 520 C C . VAL A 1 72 ? 10.278 2.167 -10.264 1.00 98.50 72 VAL A C 1
ATOM 522 O O . VAL A 1 72 ? 10.622 1.962 -9.100 1.00 98.50 72 VAL A O 1
ATOM 525 N N . ARG A 1 73 ? 9.941 3.374 -10.712 1.00 98.69 73 ARG A N 1
ATOM 526 C CA . ARG A 1 73 ? 9.930 4.622 -9.952 1.00 98.69 73 ARG A CA 1
ATOM 527 C C . ARG A 1 73 ? 8.536 4.885 -9.392 1.00 98.69 73 ARG A C 1
ATOM 529 O O . ARG A 1 73 ? 7.582 5.108 -10.133 1.00 98.69 73 ARG A O 1
ATOM 536 N N . LEU A 1 74 ? 8.417 4.919 -8.076 1.00 98.81 74 LEU A N 1
ATOM 537 C CA . LEU A 1 74 ? 7.170 5.193 -7.374 1.00 98.81 74 LEU A CA 1
ATOM 538 C C . LEU A 1 74 ? 7.053 6.695 -7.083 1.00 98.81 74 LEU A C 1
ATOM 540 O O . LEU A 1 74 ? 7.855 7.250 -6.325 1.00 98.81 74 LEU A O 1
ATOM 544 N N . LEU A 1 75 ? 6.048 7.351 -7.665 1.00 98.69 75 LEU A N 1
ATOM 545 C CA . LEU A 1 75 ? 5.664 8.707 -7.276 1.00 98.69 75 LEU A CA 1
ATOM 546 C C . LEU A 1 75 ? 4.970 8.693 -5.906 1.00 98.69 75 LEU A C 1
ATOM 548 O O . LEU A 1 75 ? 4.390 7.693 -5.491 1.00 98.69 75 LEU A O 1
ATOM 552 N N . GLY A 1 76 ? 5.028 9.817 -5.201 1.00 98.19 76 GLY A N 1
ATOM 553 C CA . GLY A 1 76 ? 4.481 10.004 -3.867 1.00 98.19 76 GLY A CA 1
ATOM 554 C C . GLY A 1 76 ? 2.967 9.816 -3.801 1.00 98.19 76 GLY A C 1
ATOM 555 O O . GLY A 1 76 ? 2.245 9.954 -4.789 1.00 98.19 76 GLY A O 1
ATOM 556 N N . GLY A 1 77 ? 2.496 9.527 -2.590 1.00 96.62 77 GLY A N 1
ATOM 557 C CA . GLY A 1 77 ? 1.105 9.186 -2.309 1.00 96.62 77 GLY A CA 1
ATOM 558 C C . GLY A 1 77 ? 0.914 7.693 -2.046 1.00 96.62 77 GLY A C 1
ATOM 559 O O . GLY A 1 77 ? 1.873 6.920 -1.998 1.00 96.62 77 GLY A O 1
ATOM 560 N N . THR A 1 78 ? -0.337 7.295 -1.824 1.00 96.94 78 THR A N 1
ATOM 561 C CA . THR A 1 78 ? -0.672 5.922 -1.429 1.00 96.94 78 THR A CA 1
ATOM 562 C C . THR A 1 78 ? -1.092 5.088 -2.633 1.00 96.94 78 THR A C 1
ATOM 564 O O . THR A 1 78 ? -2.126 5.351 -3.244 1.00 96.94 78 THR A O 1
ATOM 567 N N . HIS A 1 79 ? -0.309 4.055 -2.926 1.00 97.69 79 HIS A N 1
ATOM 568 C CA . HIS A 1 79 ? -0.567 3.024 -3.924 1.00 97.69 79 HIS A CA 1
ATOM 569 C C . HIS A 1 79 ? -1.329 1.879 -3.260 1.00 97.69 79 HIS A C 1
ATOM 571 O O . HIS A 1 79 ? -0.743 1.061 -2.547 1.00 97.69 79 HIS A O 1
ATOM 577 N N . TYR A 1 80 ? -2.646 1.856 -3.439 1.00 96.31 80 TYR A N 1
ATOM 578 C CA . TYR A 1 80 ? -3.493 0.792 -2.906 1.00 96.31 80 TYR A CA 1
ATOM 579 C C . TYR A 1 80 ? -3.425 -0.440 -3.805 1.00 96.31 80 TYR A C 1
ATOM 581 O O . TYR A 1 80 ? -3.624 -0.344 -5.014 1.00 96.31 80 TYR A O 1
ATOM 589 N N . LEU A 1 81 ? -3.153 -1.594 -3.208 1.00 96.38 81 LEU A N 1
ATOM 590 C CA . LEU A 1 81 ? -3.134 -2.873 -3.899 1.00 96.38 81 LEU A CA 1
ATOM 591 C C . LEU A 1 81 ? -4.542 -3.480 -3.882 1.00 96.38 81 LEU A C 1
ATOM 593 O O . LEU A 1 81 ? -5.086 -3.748 -2.813 1.00 96.38 81 LEU A O 1
ATOM 597 N N . SER A 1 82 ? -5.129 -3.711 -5.058 1.00 91.06 82 SER A N 1
ATOM 598 C CA . SER A 1 82 ? -6.394 -4.453 -5.198 1.00 91.06 82 SER A CA 1
ATOM 599 C C . SER A 1 82 ? -6.222 -5.955 -4.962 1.00 91.06 82 SER A C 1
ATOM 601 O O . SER A 1 82 ? -7.176 -6.643 -4.613 1.00 91.06 82 SER A O 1
ATOM 603 N N . GLU A 1 83 ? -5.003 -6.454 -5.152 1.00 93.06 83 GLU A N 1
ATOM 604 C CA . GLU A 1 83 ? -4.606 -7.847 -4.991 1.00 93.06 83 GLU A CA 1
ATOM 605 C C . GLU A 1 83 ? -3.122 -7.939 -4.611 1.00 93.06 83 GLU A C 1
ATOM 607 O O . GLU A 1 83 ? -2.382 -6.953 -4.653 1.00 93.06 83 GLU A O 1
ATOM 612 N N . THR A 1 84 ? -2.660 -9.129 -4.233 1.00 95.75 84 THR A N 1
ATOM 613 C CA . THR A 1 84 ? -1.252 -9.348 -3.893 1.00 95.75 84 THR A CA 1
ATOM 614 C C . THR A 1 84 ? -0.337 -9.059 -5.086 1.00 95.75 84 THR A C 1
ATOM 616 O O . THR A 1 84 ? -0.454 -9.679 -6.142 1.00 95.75 84 THR A O 1
ATOM 619 N N . LEU A 1 85 ? 0.653 -8.179 -4.901 1.00 97.12 85 LEU A N 1
ATOM 620 C CA . LEU A 1 85 ? 1.743 -8.018 -5.863 1.00 97.12 85 LEU A CA 1
ATOM 621 C C . LEU A 1 85 ? 2.669 -9.241 -5.799 1.00 97.12 85 LEU A C 1
ATOM 623 O O . LEU A 1 85 ? 3.541 -9.333 -4.938 1.00 97.12 85 LEU A O 1
ATOM 627 N N . VAL A 1 86 ? 2.472 -10.191 -6.711 1.00 97.19 86 VAL A N 1
ATOM 628 C CA . VAL A 1 86 ? 3.305 -11.397 -6.801 1.00 97.19 86 VAL A CA 1
ATOM 629 C C . VAL A 1 86 ? 4.600 -11.090 -7.553 1.00 97.19 86 VAL A C 1
ATOM 631 O O . VAL A 1 86 ? 4.552 -10.630 -8.696 1.00 97.19 86 VAL A O 1
ATOM 634 N N . LEU A 1 87 ? 5.741 -11.377 -6.925 1.00 96.81 87 LEU A N 1
ATOM 635 C CA . LEU A 1 87 ? 7.063 -11.372 -7.551 1.00 96.81 87 LEU A CA 1
ATOM 636 C C . LEU A 1 87 ? 7.541 -12.822 -7.689 1.00 96.81 87 LEU A C 1
ATOM 638 O O . LEU A 1 87 ? 7.652 -13.552 -6.707 1.00 96.81 87 LEU A O 1
ATOM 642 N N . GLU A 1 88 ? 7.790 -13.251 -8.918 1.00 96.62 88 GLU A N 1
ATOM 643 C CA . GLU A 1 88 ? 8.190 -14.607 -9.273 1.00 96.62 88 GLU A CA 1
ATOM 644 C C . GLU A 1 88 ? 9.700 -14.657 -9.487 1.00 96.62 88 GLU A C 1
ATOM 646 O O . GLU A 1 88 ? 10.224 -13.978 -10.368 1.00 96.62 88 GLU A O 1
ATOM 651 N N . ALA A 1 89 ? 10.402 -15.532 -8.764 1.00 94.75 89 ALA A N 1
ATOM 652 C CA . ALA A 1 89 ? 11.856 -15.660 -8.884 1.00 94.75 89 ALA A CA 1
ATOM 653 C C . ALA A 1 89 ? 12.333 -15.874 -10.336 1.00 94.75 89 ALA A C 1
ATOM 655 O O . ALA A 1 89 ? 13.367 -15.343 -10.729 1.00 94.75 89 ALA A O 1
ATOM 656 N N . ALA A 1 90 ? 11.569 -16.600 -11.157 1.00 93.62 90 ALA A N 1
ATOM 657 C CA . ALA A 1 90 ? 11.923 -16.864 -12.552 1.00 93.62 90 ALA A CA 1
ATOM 658 C C . ALA A 1 90 ? 11.856 -15.629 -13.473 1.00 93.62 90 ALA A C 1
ATOM 660 O O . ALA A 1 90 ? 12.487 -15.636 -14.526 1.00 93.62 90 ALA A O 1
ATOM 661 N N . LYS A 1 91 ? 11.091 -14.590 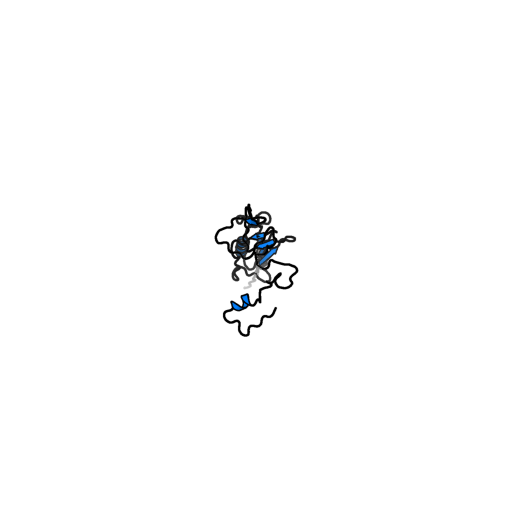-13.112 1.00 94.31 91 LYS A N 1
ATOM 662 C CA . LYS A 1 91 ? 10.823 -13.423 -13.976 1.00 94.31 91 LYS A CA 1
ATOM 663 C C . LYS A 1 91 ? 11.317 -12.107 -13.380 1.00 94.31 91 LYS A C 1
ATOM 665 O O . LYS A 1 91 ? 11.724 -11.207 -14.106 1.00 94.31 91 LYS A O 1
ATOM 670 N N . ASP A 1 92 ? 11.311 -12.016 -12.055 1.00 95.50 92 ASP A N 1
ATOM 671 C CA . ASP A 1 92 ? 11.568 -10.792 -11.296 1.00 95.50 92 ASP A CA 1
ATOM 672 C C . ASP A 1 92 ? 12.925 -10.840 -10.572 1.00 95.50 92 ASP A C 1
ATOM 674 O O . ASP A 1 92 ? 13.176 -10.075 -9.645 1.00 95.50 92 ASP A O 1
ATOM 678 N N . THR A 1 93 ? 13.827 -11.726 -11.007 1.00 93.38 93 THR A N 1
ATOM 679 C CA . THR A 1 93 ? 15.227 -11.741 -10.559 1.00 93.38 93 THR A CA 1
ATOM 680 C C . THR A 1 93 ? 16.093 -10.933 -11.526 1.00 93.38 93 THR A C 1
ATOM 682 O O . THR A 1 93 ? 16.112 -11.177 -12.734 1.00 93.38 93 THR A O 1
ATOM 685 N N . GLY A 1 94 ? 16.813 -9.947 -10.991 1.00 91.00 94 GLY A N 1
ATOM 686 C CA . GLY A 1 94 ? 17.883 -9.240 -11.699 1.00 91.00 94 GLY A CA 1
ATOM 687 C C . GLY A 1 94 ? 19.251 -9.888 -11.465 1.00 91.00 94 GLY A C 1
ATOM 688 O O . GLY A 1 94 ? 19.396 -10.796 -10.646 1.00 91.00 94 GLY A O 1
ATOM 689 N N . ARG A 1 95 ? 20.278 -9.401 -12.162 1.00 91.38 95 ARG A N 1
ATOM 690 C CA . ARG A 1 95 ? 21.685 -9.756 -11.913 1.00 91.38 95 ARG A CA 1
ATOM 691 C C . ARG A 1 95 ? 22.369 -8.682 -11.072 1.00 91.38 95 ARG A C 1
ATOM 693 O O . ARG A 1 95 ? 21.856 -7.579 -10.920 1.00 91.38 95 ARG A O 1
ATOM 700 N N . LYS A 1 96 ? 23.563 -8.983 -10.558 1.00 92.69 96 LYS A N 1
ATOM 701 C CA . LYS A 1 96 ? 24.367 -8.023 -9.781 1.00 92.69 96 LYS A CA 1
ATOM 702 C C . LYS A 1 96 ? 24.667 -6.733 -10.563 1.00 92.69 96 LYS A C 1
ATOM 704 O O . LYS A 1 96 ? 24.693 -5.660 -9.977 1.00 92.69 96 LYS A O 1
ATOM 709 N N . ASP A 1 97 ? 24.903 -6.854 -11.864 1.00 93.56 97 ASP A N 1
ATOM 710 C CA . ASP A 1 97 ? 25.200 -5.775 -12.813 1.00 93.56 97 ASP A CA 1
ATOM 711 C C . ASP A 1 97 ? 23.963 -5.253 -13.567 1.00 93.56 97 ASP A C 1
ATOM 713 O O . ASP A 1 97 ? 24.025 -4.205 -14.206 1.00 93.56 97 ASP A O 1
ATOM 717 N N . ALA A 1 98 ? 22.833 -5.951 -13.451 1.00 95.25 98 ALA A N 1
ATOM 718 C CA . ALA A 1 98 ? 21.559 -5.609 -14.073 1.00 95.25 98 ALA A CA 1
ATOM 719 C C . ALA A 1 98 ? 20.389 -5.910 -13.117 1.00 95.25 98 ALA A C 1
ATOM 721 O O . ALA A 1 98 ? 19.637 -6.872 -13.327 1.00 95.25 98 ALA A O 1
ATOM 722 N N . PRO A 1 99 ? 20.255 -5.146 -12.018 1.00 95.94 99 PRO A N 1
ATOM 723 C CA . PRO A 1 99 ? 19.214 -5.389 -11.033 1.00 95.94 99 PRO A CA 1
ATOM 724 C C . PRO A 1 99 ? 17.838 -4.982 -11.567 1.00 95.94 99 PRO A C 1
ATOM 726 O O . PRO A 1 99 ? 17.717 -4.170 -12.488 1.00 95.94 99 PRO A O 1
ATOM 729 N N . ILE A 1 100 ? 16.800 -5.512 -10.922 1.00 96.81 100 ILE A N 1
ATOM 730 C CA . ILE A 1 100 ? 15.464 -4.922 -10.943 1.00 96.81 100 ILE A CA 1
ATOM 731 C C . ILE A 1 100 ? 15.257 -4.162 -9.631 1.00 96.81 100 ILE A C 1
ATOM 733 O O . ILE A 1 100 ? 15.477 -4.714 -8.553 1.00 96.81 100 ILE A O 1
ATOM 737 N N . VAL A 1 101 ? 14.886 -2.889 -9.718 1.00 97.25 101 VAL A N 1
ATOM 738 C CA . VAL A 1 101 ? 14.783 -1.981 -8.571 1.00 97.25 101 VAL A CA 1
ATOM 739 C C . VAL A 1 101 ? 13.395 -1.360 -8.543 1.00 97.25 101 VAL A C 1
ATOM 741 O O . VAL A 1 101 ? 12.956 -0.781 -9.529 1.00 97.25 101 VAL A O 1
ATOM 744 N N . PHE A 1 102 ? 12.721 -1.451 -7.400 1.00 97.81 102 PHE A N 1
ATOM 745 C CA . PHE A 1 102 ? 11.511 -0.688 -7.104 1.00 97.81 102 PHE A CA 1
ATOM 746 C C . PHE A 1 102 ? 11.893 0.376 -6.082 1.00 97.81 102 PHE A C 1
ATOM 748 O O . PHE A 1 102 ? 12.306 0.043 -4.972 1.00 97.81 102 PHE A O 1
ATOM 755 N N . GLU A 1 103 ? 11.799 1.648 -6.451 1.00 98.06 103 GLU A N 1
ATOM 756 C CA . GLU A 1 103 ? 12.276 2.739 -5.603 1.00 98.06 103 GLU A CA 1
ATOM 757 C C . GLU A 1 103 ? 11.397 3.981 -5.698 1.00 98.06 103 GLU A C 1
ATOM 759 O O . GLU A 1 103 ? 10.731 4.233 -6.701 1.00 98.06 103 GLU A O 1
ATOM 764 N N . ALA A 1 104 ? 11.404 4.784 -4.638 1.00 98.50 104 ALA A N 1
ATOM 765 C CA . ALA A 1 104 ? 10.754 6.083 -4.645 1.00 98.50 104 ALA A CA 1
ATOM 766 C C . ALA A 1 104 ? 11.457 7.045 -5.612 1.00 98.50 104 ALA A C 1
ATOM 768 O O . ALA A 1 104 ? 12.684 7.060 -5.726 1.00 98.50 104 ALA A O 1
ATOM 769 N N . VAL A 1 105 ? 10.686 7.917 -6.263 1.00 98.06 105 VAL A N 1
ATOM 770 C CA . VAL A 1 105 ? 11.255 9.115 -6.889 1.00 98.06 105 VAL A CA 1
ATOM 771 C C . VAL A 1 105 ? 11.909 9.970 -5.799 1.00 98.06 105 VAL A C 1
ATOM 773 O O . VAL A 1 105 ? 11.343 10.151 -4.721 1.00 98.06 105 VAL A O 1
ATOM 776 N N . ALA A 1 106 ? 13.098 10.510 -6.079 1.00 96.88 106 ALA A N 1
ATOM 777 C CA . ALA A 1 106 ? 13.860 11.307 -5.121 1.00 96.88 106 ALA A CA 1
ATOM 778 C C . ALA A 1 106 ? 13.009 12.422 -4.483 1.00 96.88 106 ALA A C 1
ATOM 780 O O . ALA A 1 106 ? 12.328 13.180 -5.177 1.00 96.88 106 ALA A O 1
ATOM 781 N N . GLY A 1 107 ? 13.053 12.508 -3.150 1.00 97.69 107 GLY A N 1
ATOM 782 C CA . GLY A 1 107 ? 12.295 13.487 -2.365 1.00 97.69 107 GLY A CA 1
ATOM 783 C C . GLY A 1 107 ? 10.802 13.181 -2.202 1.00 97.69 107 GLY A C 1
ATOM 784 O O . GLY A 1 107 ? 10.097 13.975 -1.588 1.00 97.69 107 GLY A O 1
ATOM 785 N N . GLN A 1 108 ? 10.305 12.057 -2.725 1.00 98.06 108 GLN A N 1
ATOM 786 C CA . GLN A 1 108 ? 8.912 11.638 -2.573 1.00 98.06 108 GLN A CA 1
ATOM 787 C C . GLN A 1 108 ? 8.786 10.464 -1.596 1.00 98.06 108 GLN A C 1
ATOM 789 O O . GLN A 1 108 ? 9.720 9.688 -1.401 1.00 98.06 108 GLN A O 1
ATOM 794 N N . THR A 1 109 ? 7.610 10.325 -0.982 1.00 97.56 109 THR A N 1
ATOM 795 C CA . THR A 1 109 ? 7.321 9.281 0.014 1.00 97.56 109 THR A CA 1
ATOM 796 C C . THR A 1 109 ? 6.110 8.457 -0.431 1.00 97.56 109 THR A C 1
ATOM 798 O O . THR A 1 109 ? 4.984 8.731 -0.012 1.00 97.56 109 THR A O 1
ATOM 801 N N . PRO A 1 110 ? 6.297 7.494 -1.350 1.00 98.00 110 PRO A N 1
ATOM 802 C CA . PRO A 1 110 ? 5.244 6.561 -1.725 1.00 98.00 110 PRO A CA 1
ATOM 803 C C . PRO A 1 110 ? 4.925 5.608 -0.567 1.00 98.00 110 PRO A C 1
ATOM 805 O O . PRO A 1 110 ? 5.823 5.136 0.128 1.00 98.00 110 PRO A O 1
ATOM 808 N N . VAL A 1 111 ? 3.646 5.281 -0.397 1.00 97.19 111 VAL A N 1
ATOM 809 C CA . VAL A 1 111 ? 3.176 4.250 0.538 1.00 97.19 111 VAL A CA 1
ATOM 810 C C . VAL A 1 111 ? 2.490 3.157 -0.264 1.00 97.19 111 VAL A C 1
ATOM 812 O O . VAL A 1 111 ? 1.508 3.431 -0.946 1.00 97.19 111 VAL A O 1
ATOM 815 N N . ILE A 1 112 ? 2.966 1.918 -0.169 1.00 97.81 112 ILE A N 1
ATOM 816 C CA . ILE A 1 112 ? 2.251 0.759 -0.714 1.00 97.81 112 ILE A CA 1
ATOM 817 C C . ILE A 1 112 ? 1.312 0.249 0.378 1.00 97.81 112 ILE A C 1
ATOM 819 O O . ILE A 1 112 ? 1.760 -0.090 1.472 1.00 97.81 112 ILE A O 1
ATOM 823 N N . SER A 1 113 ? 0.009 0.226 0.106 1.00 96.38 113 SER A N 1
ATOM 824 C CA . SER A 1 113 ? -1.010 -0.160 1.081 1.00 96.38 113 SER A CA 1
ATOM 825 C C . SER A 1 113 ? -1.777 -1.388 0.613 1.00 96.38 113 SER A C 1
ATOM 827 O O . SER A 1 113 ? -2.374 -1.375 -0.457 1.00 96.38 113 SER A O 1
ATOM 829 N N . GLY A 1 114 ? -1.816 -2.427 1.450 1.00 93.62 114 GLY A N 1
ATOM 830 C CA . GLY A 1 114 ? -2.754 -3.547 1.299 1.00 93.62 114 GLY A CA 1
ATOM 831 C C . GLY A 1 114 ? -4.145 -3.264 1.881 1.00 93.62 114 GLY A C 1
ATOM 832 O O . GLY A 1 114 ? -4.975 -4.162 1.944 1.00 93.62 114 GLY A O 1
ATOM 833 N N . GLY A 1 115 ? -4.390 -2.045 2.373 1.00 92.81 115 GLY A N 1
ATOM 834 C CA . GLY A 1 115 ? -5.695 -1.647 2.888 1.00 92.81 115 GLY A CA 1
ATOM 835 C C . GLY A 1 115 ? -6.681 -1.320 1.768 1.00 92.81 115 GLY A C 1
ATOM 836 O O . GLY A 1 115 ? -6.296 -1.053 0.634 1.00 92.81 115 GLY A O 1
ATOM 837 N N . LEU A 1 116 ? -7.967 -1.264 2.106 1.00 91.94 116 LEU A N 1
ATOM 838 C CA . LEU A 1 116 ? -9.004 -0.805 1.188 1.00 91.94 116 LEU A CA 1
ATOM 839 C C . LEU A 1 116 ? -9.304 0.677 1.438 1.00 91.94 116 LEU A C 1
ATOM 841 O O . LEU A 1 116 ? -9.759 1.051 2.522 1.00 91.94 116 LEU A O 1
ATOM 845 N N . LYS A 1 117 ? -9.082 1.534 0.434 1.00 93.00 117 LYS A N 1
ATOM 846 C CA . LYS A 1 117 ? -9.509 2.937 0.506 1.00 93.00 117 LYS A CA 1
ATOM 847 C C . LYS A 1 117 ? -11.027 3.013 0.378 1.00 93.00 117 LYS A C 1
ATOM 849 O O . LYS A 1 117 ? -11.577 2.794 -0.697 1.00 93.00 117 LYS A O 1
ATOM 854 N N . LEU A 1 118 ? -11.698 3.375 1.464 1.00 92.81 118 LEU A N 1
ATOM 855 C CA . LEU A 1 118 ? -13.145 3.555 1.474 1.00 92.81 118 LEU A CA 1
ATOM 856 C C . LEU A 1 118 ? -13.508 5.023 1.247 1.00 92.81 118 LEU A C 1
ATOM 858 O O . LEU A 1 118 ? -13.030 5.910 1.953 1.00 92.81 118 LEU A O 1
ATOM 862 N N . GLN A 1 119 ? -14.382 5.274 0.276 1.00 92.69 119 GLN A N 1
ATOM 863 C CA . GLN A 1 119 ? -15.024 6.574 0.094 1.00 92.69 119 GLN A CA 1
ATOM 864 C C . GLN A 1 119 ? -16.381 6.526 0.793 1.00 92.69 119 GLN A C 1
ATOM 866 O O . GLN A 1 119 ? -17.335 5.946 0.279 1.00 92.69 119 GLN A O 1
ATOM 871 N N . LEU A 1 120 ? -16.434 7.062 2.010 1.00 93.56 120 LEU A N 1
ATOM 872 C CA . LEU A 1 120 ? -17.578 6.913 2.906 1.00 93.56 120 LEU A CA 1
ATOM 873 C C . LEU A 1 120 ? -18.330 8.230 3.073 1.00 93.56 120 LEU A C 1
ATOM 875 O O . LEU A 1 120 ? -17.727 9.287 3.247 1.00 93.56 120 LEU A O 1
ATOM 879 N N . THR A 1 121 ? -19.658 8.146 3.111 1.00 95.75 121 THR A N 1
ATOM 880 C CA . THR A 1 121 ? -20.511 9.233 3.597 1.00 95.75 121 THR A CA 1
ATOM 881 C C . THR A 1 121 ? -20.889 8.952 5.043 1.00 95.75 121 THR A C 1
ATOM 883 O O . THR A 1 121 ? -21.673 8.044 5.323 1.00 95.75 121 THR A O 1
ATOM 886 N N . TRP A 1 122 ? -20.332 9.741 5.957 1.00 95.25 122 TRP A N 1
ATOM 887 C CA . TRP A 1 122 ? -20.634 9.652 7.381 1.00 95.25 122 TRP A CA 1
ATOM 888 C C . TRP A 1 122 ? -21.948 10.359 7.712 1.00 95.25 122 TRP A C 1
ATOM 890 O O . TRP A 1 122 ? -22.255 11.416 7.160 1.00 95.25 122 TRP A O 1
ATOM 900 N N . ARG A 1 123 ? -22.721 9.781 8.630 1.00 97.25 123 ARG A N 1
ATOM 901 C CA . ARG A 1 123 ? -23.967 10.346 9.157 1.00 97.25 123 ARG A CA 1
ATOM 902 C C . ARG A 1 123 ? -23.975 10.262 10.684 1.00 97.25 123 ARG A C 1
ATOM 904 O O . ARG A 1 123 ? -23.430 9.299 11.229 1.00 97.25 123 ARG A O 1
ATOM 911 N N . PRO A 1 124 ? -24.594 11.228 11.383 1.00 97.25 124 PRO A N 1
ATOM 912 C CA . PRO A 1 124 ? -24.841 11.104 12.814 1.00 97.25 124 PRO A CA 1
ATOM 913 C C . PRO A 1 124 ? -25.660 9.849 13.122 1.00 97.25 124 PRO A C 1
ATOM 915 O O . PRO A 1 124 ? -26.594 9.529 12.385 1.00 97.25 124 PRO A O 1
ATOM 918 N N . TYR A 1 125 ? -25.325 9.163 14.214 1.00 95.50 125 TYR A N 1
ATOM 919 C CA . TYR A 1 125 ? -26.093 8.020 14.705 1.00 95.50 125 TYR A CA 1
ATOM 920 C C . TYR A 1 125 ? -26.655 8.267 16.110 1.00 95.50 125 TYR A C 1
ATOM 922 O O . TYR A 1 125 ? -27.861 8.457 16.257 1.00 95.50 125 TYR A O 1
ATOM 930 N N . LYS A 1 126 ? -25.808 8.275 17.149 1.00 95.25 126 LYS A N 1
ATOM 931 C CA . LYS A 1 126 ? -26.216 8.485 18.551 1.00 95.25 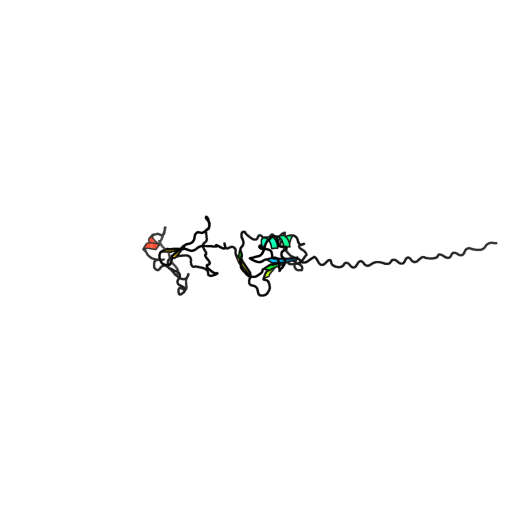126 LYS A CA 1
ATOM 932 C C . LYS A 1 126 ? -25.138 9.240 19.320 1.00 95.25 126 LYS A C 1
ATOM 934 O O . LYS A 1 126 ? -23.997 8.787 19.357 1.00 95.25 126 LYS A O 1
ATOM 939 N N . GLY A 1 127 ? -25.506 10.342 19.974 1.00 94.44 127 GLY A N 1
ATOM 940 C CA . GLY A 1 127 ? -24.534 11.205 20.652 1.00 94.44 127 GLY A CA 1
ATOM 941 C C . GLY A 1 127 ? -23.436 11.645 19.681 1.00 94.44 127 GLY A C 1
ATOM 942 O O . GLY A 1 127 ? -23.738 12.123 18.591 1.00 94.44 127 GLY A O 1
ATOM 943 N N . GLU A 1 128 ? -22.179 11.409 20.048 1.00 94.12 128 GLU A N 1
ATOM 944 C CA . GLU A 1 128 ? -20.998 11.727 19.230 1.00 94.12 128 GLU A CA 1
ATOM 945 C C . GLU A 1 128 ? -20.621 10.619 18.223 1.00 94.12 128 GLU A C 1
ATOM 947 O O . GLU A 1 128 ? -19.620 10.722 17.516 1.00 94.12 128 GLU A O 1
ATOM 952 N N . ILE A 1 129 ? -21.410 9.541 18.132 1.00 95.62 129 ILE A N 1
ATOM 953 C CA . ILE A 1 129 ? -21.127 8.416 17.235 1.00 95.62 129 ILE A CA 1
ATOM 954 C C . ILE A 1 129 ? -21.565 8.758 15.810 1.00 95.62 129 ILE A C 1
ATOM 956 O O . ILE A 1 129 ? -22.742 9.035 15.551 1.00 95.62 129 ILE A O 1
ATOM 960 N N . LEU A 1 130 ? -20.620 8.641 14.878 1.00 95.62 130 LEU A N 1
ATOM 961 C CA . LEU A 1 130 ? -20.858 8.679 13.439 1.00 95.62 130 LEU A CA 1
ATOM 962 C C . LEU A 1 130 ? -20.917 7.263 12.860 1.00 95.62 130 LEU A C 1
ATOM 964 O O . LEU A 1 130 ? -20.238 6.349 13.326 1.00 95.62 130 LEU A O 1
ATOM 968 N N . GLN A 1 131 ? -21.710 7.094 11.806 1.00 96.19 131 GLN A N 1
ATOM 969 C CA . GLN A 1 131 ? -21.872 5.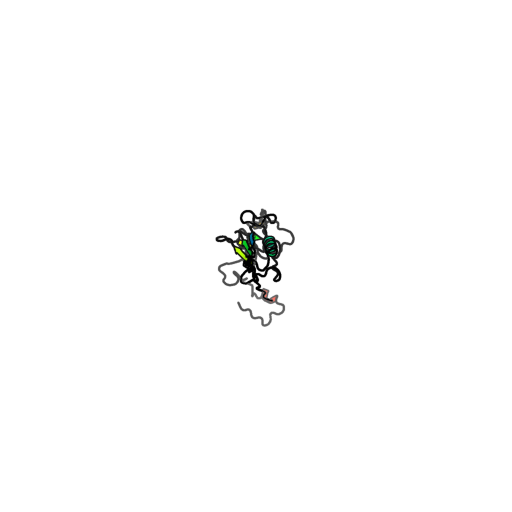832 11.092 1.00 96.19 131 GLN A CA 1
ATOM 970 C C . GLN A 1 131 ? -21.707 6.038 9.585 1.00 96.19 131 GLN A C 1
ATOM 972 O O . GLN A 1 131 ? -22.118 7.060 9.039 1.00 96.19 131 GLN A O 1
ATOM 977 N N . ALA A 1 132 ? -21.143 5.041 8.908 1.00 95.69 132 ALA A N 1
ATOM 978 C CA . ALA A 1 132 ? -21.096 4.959 7.455 1.00 95.69 132 ALA A CA 1
ATOM 979 C C . ALA A 1 132 ? -21.348 3.518 6.992 1.00 95.69 132 ALA A C 1
ATOM 981 O O . ALA A 1 132 ? -21.054 2.561 7.711 1.00 95.69 132 ALA A O 1
ATOM 982 N N . THR A 1 133 ? -21.886 3.366 5.783 1.00 95.31 133 THR A N 1
ATOM 983 C CA . THR A 1 133 ? -22.064 2.059 5.138 1.00 95.31 133 THR A CA 1
ATOM 984 C C . THR A 1 133 ? -20.773 1.646 4.443 1.00 95.31 133 THR A C 1
ATOM 986 O O . THR A 1 133 ? -20.213 2.423 3.676 1.00 95.31 133 THR A O 1
ATOM 989 N N . VAL A 1 134 ? -20.326 0.414 4.682 1.00 94.56 134 VAL A N 1
ATOM 990 C CA . VAL A 1 134 ? -19.153 -0.189 4.033 1.00 94.56 134 VAL A CA 1
ATOM 991 C C . VAL A 1 134 ? -19.582 -1.306 3.071 1.00 94.56 134 VAL A C 1
ATOM 993 O O . VAL A 1 134 ? -20.702 -1.810 3.204 1.00 94.56 134 VAL A O 1
ATOM 996 N N . PRO A 1 135 ? -18.732 -1.713 2.108 1.00 92.25 135 PRO A N 1
ATOM 997 C CA . PRO A 1 135 ? -19.005 -2.873 1.263 1.00 92.25 135 PRO A CA 1
ATOM 998 C C . PRO A 1 135 ? -19.292 -4.137 2.086 1.00 92.25 135 PRO A C 1
ATOM 1000 O O . PRO A 1 135 ? -18.670 -4.371 3.126 1.00 92.25 135 PRO A O 1
ATOM 1003 N N . ALA A 1 136 ? -20.226 -4.964 1.614 1.00 92.31 136 ALA A N 1
ATOM 1004 C CA . ALA A 1 136 ? -20.541 -6.234 2.260 1.00 92.31 136 ALA A CA 1
ATOM 1005 C C . ALA A 1 136 ? -19.313 -7.162 2.287 1.00 92.31 136 ALA A C 1
ATOM 1007 O O . ALA A 1 136 ? -18.517 -7.178 1.351 1.00 92.31 136 ALA A O 1
ATOM 1008 N N . GLY A 1 137 ? -19.167 -7.938 3.364 1.00 87.69 137 GLY A N 1
ATOM 1009 C CA . GLY A 1 137 ? -18.046 -8.871 3.530 1.00 87.69 137 GLY A CA 1
ATOM 1010 C C . GLY A 1 137 ? -16.728 -8.227 3.973 1.00 87.69 137 GLY A C 1
ATOM 1011 O O . GLY A 1 137 ? -15.752 -8.946 4.167 1.00 87.69 137 GLY A O 1
ATOM 1012 N N . LEU A 1 138 ? -16.684 -6.905 4.182 1.00 90.12 138 LEU A N 1
ATOM 1013 C CA . LEU A 1 138 ? -15.512 -6.250 4.754 1.00 90.12 138 LEU A CA 1
ATOM 1014 C C . LEU A 1 138 ? -15.334 -6.660 6.225 1.00 90.12 138 LEU A C 1
ATOM 1016 O O . LEU A 1 138 ? -16.056 -6.189 7.103 1.00 90.12 138 LEU A O 1
ATOM 1020 N N . ALA A 1 139 ? -14.341 -7.505 6.486 1.00 88.69 139 ALA A N 1
ATOM 1021 C CA . ALA A 1 139 ? -13.849 -7.811 7.822 1.00 88.69 139 ALA A CA 1
ATOM 1022 C C . ALA A 1 139 ? -12.481 -7.144 8.008 1.00 88.69 139 ALA A C 1
ATOM 1024 O O . ALA A 1 139 ? -11.564 -7.372 7.222 1.00 88.69 139 ALA A O 1
ATOM 1025 N N . THR A 1 140 ? -12.350 -6.299 9.027 1.00 90.31 140 THR A N 1
ATOM 1026 C CA . THR A 1 140 ? -11.094 -5.616 9.355 1.00 90.31 140 THR A CA 1
ATOM 1027 C C . THR A 1 140 ? -10.962 -5.459 10.862 1.00 90.31 140 THR A C 1
ATOM 1029 O O . THR A 1 140 ? -11.956 -5.280 11.566 1.00 90.31 140 THR A O 1
ATOM 1032 N N . ASP A 1 141 ? -9.730 -5.500 11.349 1.00 92.12 141 ASP A N 1
ATOM 1033 C CA . ASP A 1 141 ? -9.354 -5.213 12.730 1.00 92.12 141 ASP A CA 1
ATOM 1034 C C . ASP A 1 141 ? -8.634 -3.855 12.875 1.00 92.12 141 ASP A C 1
ATOM 1036 O O . ASP A 1 141 ? -8.219 -3.457 13.967 1.00 92.12 141 ASP A O 1
ATOM 1040 N N . GLN A 1 142 ? -8.493 -3.113 11.773 1.00 94.31 142 GLN A N 1
ATOM 1041 C CA . GLN A 1 142 ? -7.846 -1.808 11.743 1.00 94.31 142 GLN A CA 1
ATOM 1042 C C . GLN A 1 142 ? -8.635 -0.821 10.885 1.00 94.31 142 GLN A C 1
ATOM 1044 O O . GLN A 1 142 ? -9.096 -1.126 9.784 1.00 94.31 142 GLN A O 1
ATOM 1049 N N . LEU A 1 143 ? -8.754 0.402 11.394 1.00 94.38 143 LEU A N 1
ATOM 1050 C CA . LEU A 1 143 ? -9.344 1.532 10.692 1.00 94.38 143 LEU A CA 1
ATOM 1051 C C . LEU A 1 143 ? -8.366 2.700 10.746 1.00 94.38 143 LEU A C 1
ATOM 1053 O O . LEU A 1 143 ? -7.807 3.000 11.799 1.00 94.38 143 LEU A O 1
ATOM 1057 N N . PHE A 1 144 ? -8.194 3.378 9.618 1.00 94.50 144 PHE A N 1
ATOM 1058 C CA . PHE A 1 144 ? -7.435 4.616 9.526 1.00 94.50 144 PHE A CA 1
ATOM 1059 C C . PHE A 1 144 ? -8.359 5.710 9.001 1.00 94.50 144 PHE A C 1
ATOM 1061 O O . PHE A 1 144 ? -9.014 5.532 7.976 1.00 94.50 144 PHE A O 1
ATOM 1068 N N . VAL A 1 145 ? -8.395 6.848 9.689 1.00 93.69 145 VAL A N 1
ATOM 1069 C CA . VAL A 1 145 ? -9.139 8.042 9.271 1.00 93.69 145 VAL A CA 1
ATOM 1070 C C . VAL A 1 145 ? -8.123 9.152 9.053 1.00 93.69 145 VAL A C 1
ATOM 1072 O O . VAL A 1 145 ? -7.360 9.474 9.958 1.00 93.69 145 VAL A O 1
ATOM 1075 N N . ASN A 1 146 ? -8.062 9.700 7.836 1.00 91.12 146 ASN A N 1
ATOM 1076 C CA . ASN A 1 146 ? -7.094 10.736 7.447 1.00 91.12 146 ASN A CA 1
ATOM 1077 C C . ASN A 1 146 ? -5.631 10.369 7.782 1.00 91.12 146 ASN A C 1
ATOM 1079 O O . ASN A 1 146 ? -4.856 11.196 8.252 1.00 91.12 146 ASN A O 1
ATOM 1083 N N . GLY A 1 147 ? -5.266 9.099 7.581 1.00 89.75 147 GLY A N 1
ATOM 1084 C CA . GLY A 1 147 ? -3.926 8.577 7.874 1.00 89.75 147 GLY A CA 1
ATOM 1085 C C . GLY A 1 147 ? -3.665 8.238 9.346 1.00 89.75 147 GLY A C 1
ATOM 1086 O O . GLY A 1 147 ? -2.632 7.650 9.646 1.00 89.75 147 GLY A O 1
ATOM 1087 N N . GLN A 1 148 ? -4.595 8.534 10.258 1.00 93.44 148 GLN A N 1
ATOM 1088 C CA . GLN A 1 148 ? -4.464 8.227 11.683 1.00 93.44 148 GLN A CA 1
ATOM 1089 C C . GLN A 1 148 ? -5.175 6.922 12.028 1.00 93.44 148 GLN A C 1
ATOM 1091 O O . GLN A 1 148 ? -6.382 6.782 11.793 1.00 93.44 148 GLN A O 1
ATOM 1096 N N . ARG A 1 149 ? -4.435 5.969 12.606 1.00 93.88 149 ARG A N 1
ATOM 1097 C CA . ARG A 1 149 ? -4.998 4.705 13.092 1.00 93.88 149 ARG A CA 1
ATOM 1098 C C . ARG A 1 149 ? -5.976 4.986 14.227 1.00 93.88 149 ARG A C 1
ATOM 1100 O O . ARG A 1 149 ? -5.632 5.662 15.188 1.00 93.88 149 ARG A O 1
ATOM 1107 N N . GLN A 1 150 ? -7.174 4.439 14.115 1.00 94.62 150 GLN A N 1
ATOM 1108 C CA . GLN A 1 150 ? -8.201 4.521 15.142 1.00 94.62 150 GLN A CA 1
ATOM 1109 C C . GLN A 1 150 ? -8.110 3.321 16.083 1.00 94.62 150 GLN A C 1
ATOM 1111 O O . GLN A 1 150 ? -7.697 2.225 15.690 1.00 94.62 150 GLN A O 1
ATOM 1116 N N . HIS A 1 151 ? -8.516 3.525 17.332 1.00 93.06 151 HIS A N 1
ATOM 1117 C CA . HIS A 1 151 ? -8.613 2.446 18.303 1.00 93.06 151 HIS A CA 1
ATOM 1118 C C . HIS A 1 151 ? -9.892 1.652 18.058 1.00 93.06 151 HIS A C 1
ATOM 1120 O O . HIS A 1 151 ? -10.986 2.213 18.001 1.00 93.06 151 HIS A O 1
ATOM 1126 N N . MET A 1 152 ? -9.756 0.333 17.926 1.00 93.12 152 MET A N 1
ATOM 1127 C CA . MET A 1 152 ? -10.918 -0.544 17.956 1.00 93.12 152 MET A CA 1
ATOM 1128 C C . MET A 1 152 ? -11.595 -0.416 19.321 1.00 93.12 152 MET A C 1
ATOM 1130 O O . MET A 1 152 ? -10.918 -0.442 20.353 1.00 93.12 152 MET A O 1
ATOM 1134 N N . ALA A 1 153 ? -12.921 -0.277 19.318 1.00 91.19 153 ALA A N 1
ATOM 1135 C CA . ALA A 1 153 ? -13.702 -0.214 20.544 1.00 91.19 153 ALA A CA 1
ATOM 1136 C C . ALA A 1 153 ? -13.415 -1.448 21.412 1.00 91.19 153 ALA A C 1
ATOM 1138 O O . ALA A 1 153 ? -13.486 -2.585 20.944 1.00 91.19 153 ALA A O 1
ATOM 1139 N N . ARG A 1 154 ? -13.067 -1.214 22.677 1.00 90.50 154 ARG A N 1
ATOM 1140 C CA . ARG A 1 154 ? -12.667 -2.256 23.624 1.00 90.50 154 ARG A CA 1
ATOM 1141 C C . ARG A 1 154 ? -12.997 -1.854 25.059 1.00 90.50 154 ARG A C 1
ATOM 1143 O O . ARG A 1 154 ? -13.263 -0.684 25.332 1.00 90.50 154 ARG A O 1
ATOM 1150 N N . TYR A 1 155 ? -12.940 -2.829 25.962 1.00 87.44 155 TYR A N 1
ATOM 1151 C CA . TYR A 1 155 ? -13.026 -2.614 27.404 1.00 87.44 155 TYR A CA 1
ATOM 1152 C C . TYR A 1 155 ? -11.774 -3.175 28.110 1.00 87.44 155 TYR A C 1
ATOM 1154 O O . TYR A 1 155 ? -11.396 -4.315 27.822 1.00 87.44 155 TYR A O 1
ATOM 1162 N N . PRO A 1 156 ? -11.152 -2.421 29.037 1.00 89.94 156 PRO A N 1
ATOM 1163 C CA . PRO A 1 156 ? -11.399 -0.997 29.290 1.00 89.94 156 PRO A CA 1
ATOM 1164 C C . PRO A 1 156 ? -11.028 -0.155 28.063 1.00 89.94 156 PRO A C 1
ATOM 1166 O O . PRO A 1 156 ? -10.389 -0.649 27.129 1.00 89.94 156 PRO A O 1
ATOM 1169 N N . ASN A 1 157 ? -11.435 1.114 28.054 1.00 91.38 157 ASN A N 1
ATOM 1170 C CA . ASN A 1 157 ? -11.072 2.008 26.961 1.00 91.38 157 ASN A CA 1
ATOM 1171 C C . ASN A 1 157 ? -9.540 2.166 26.860 1.00 91.38 157 ASN A C 1
ATOM 1173 O O . ASN A 1 157 ? -8.807 1.881 27.807 1.00 91.38 157 ASN A O 1
ATOM 1177 N N . TYR A 1 158 ? -9.056 2.580 25.690 1.00 92.69 158 TYR A N 1
ATOM 1178 C CA . TYR A 1 158 ? -7.648 2.922 25.509 1.00 92.69 158 TYR A CA 1
ATOM 1179 C C . TYR A 1 158 ? -7.251 4.080 26.438 1.00 92.69 158 TYR A C 1
ATOM 1181 O O . TYR A 1 158 ? -7.907 5.119 26.446 1.00 92.69 158 TYR A O 1
ATOM 1189 N N . ASP A 1 159 ? -6.169 3.886 27.183 1.00 93.50 159 ASP A N 1
ATOM 1190 C CA . ASP A 1 159 ? -5.546 4.857 28.073 1.00 93.50 159 ASP A CA 1
ATOM 1191 C C . ASP A 1 159 ? -4.042 4.938 27.736 1.00 93.50 159 ASP A C 1
ATOM 1193 O O . ASP A 1 159 ? -3.303 3.968 27.966 1.00 93.50 159 ASP A O 1
ATOM 1197 N N . PRO A 1 160 ? -3.570 6.054 27.148 1.00 92.44 160 PRO A N 1
ATOM 1198 C CA . PRO A 1 160 ? -2.166 6.214 26.780 1.00 92.44 160 PRO A CA 1
ATOM 1199 C C . PRO A 1 160 ? -1.222 6.223 27.990 1.00 92.44 160 PRO A C 1
ATOM 1201 O O . PRO A 1 160 ? -0.054 5.881 27.821 1.00 92.44 160 PRO A O 1
ATOM 1204 N N . GLU A 1 161 ? -1.710 6.543 29.192 1.00 95.00 161 GLU A N 1
ATOM 1205 C CA . GLU A 1 161 ? -0.901 6.598 30.418 1.00 95.00 161 GLU A CA 1
ATOM 1206 C C . GLU A 1 161 ? -0.624 5.198 30.996 1.00 95.00 161 GLU A C 1
ATOM 1208 O O . GLU A 1 161 ? 0.268 5.010 31.827 1.00 95.00 161 GLU A O 1
ATOM 1213 N N . GLN A 1 162 ? -1.355 4.175 30.540 1.00 91.38 162 GLN A N 1
ATOM 1214 C CA . GLN A 1 162 ? -1.129 2.795 30.960 1.00 91.38 162 GLN A CA 1
ATOM 1215 C C . GLN A 1 162 ? 0.006 2.158 30.165 1.00 91.38 162 GLN A C 1
ATOM 1217 O O . GLN A 1 162 ? -0.085 1.936 28.957 1.00 91.38 162 GLN A O 1
ATOM 1222 N N . ARG A 1 163 ? 1.054 1.752 30.884 1.00 88.69 163 ARG A N 1
ATOM 1223 C CA . ARG A 1 163 ? 2.241 1.113 30.300 1.00 88.69 163 ARG A CA 1
ATOM 1224 C C . ARG A 1 163 ? 1.929 -0.196 29.569 1.00 88.69 163 ARG A C 1
ATOM 1226 O O . ARG A 1 163 ? 2.529 -0.482 28.538 1.00 88.69 163 ARG A O 1
ATOM 1233 N N . ILE A 1 164 ? 1.040 -1.020 30.125 1.00 86.38 164 ILE A N 1
ATOM 1234 C CA . ILE A 1 164 ? 0.754 -2.367 29.614 1.00 86.38 164 ILE A CA 1
ATOM 1235 C C . ILE A 1 164 ? -0.534 -2.330 28.794 1.00 86.38 164 ILE A C 1
ATOM 1237 O O . ILE A 1 164 ? -1.598 -1.996 29.316 1.00 86.38 164 ILE A O 1
ATOM 1241 N N . PHE A 1 165 ? -0.423 -2.667 27.505 1.00 85.81 165 PHE A N 1
ATOM 1242 C CA . PHE A 1 165 ? -1.529 -2.748 26.539 1.00 85.81 165 PHE A CA 1
ATOM 1243 C C . PHE A 1 165 ? -2.458 -1.520 26.491 1.00 85.81 165 PHE A C 1
ATOM 1245 O O . PHE A 1 165 ? -3.576 -1.618 25.973 1.00 85.81 165 PHE A O 1
ATOM 1252 N N . ASN A 1 166 ? -2.017 -0.373 27.019 1.00 92.38 166 ASN A N 1
ATOM 1253 C CA . ASN A 1 166 ? -2.785 0.867 27.141 1.00 92.38 166 ASN A CA 1
ATOM 1254 C C . ASN A 1 166 ? -4.116 0.702 27.892 1.00 92.38 166 ASN A C 1
ATOM 1256 O O . ASN A 1 166 ? -5.111 1.337 27.551 1.00 92.38 166 ASN A O 1
ATOM 1260 N N . GLY A 1 167 ? -4.178 -0.231 28.843 1.00 89.88 167 GLY A N 1
ATOM 1261 C CA . GLY A 1 167 ? -5.361 -0.472 29.668 1.00 89.88 167 GLY A CA 1
ATOM 1262 C C . GLY A 1 167 ? -5.584 -1.948 29.978 1.00 89.88 167 GLY A C 1
ATOM 1263 O O . GLY A 1 167 ? -5.381 -2.817 29.130 1.00 89.88 167 GLY A O 1
ATOM 1264 N N . TYR A 1 168 ? -6.043 -2.217 31.198 1.00 86.88 168 TYR A N 1
ATOM 1265 C CA . TYR A 1 168 ? -6.416 -3.541 31.691 1.00 86.88 168 TYR A CA 1
ATOM 1266 C C . TYR A 1 168 ? -7.699 -3.448 32.519 1.00 86.88 168 TYR A C 1
ATOM 1268 O O . TYR A 1 168 ? -7.946 -2.455 33.204 1.00 86.88 168 TYR A O 1
ATOM 1276 N N . ALA A 1 169 ? -8.555 -4.463 32.422 1.00 87.56 169 ALA A N 1
ATOM 1277 C CA . ALA A 1 169 ? -9.799 -4.466 33.177 1.00 87.56 169 ALA A CA 1
ATOM 1278 C C . ALA A 1 169 ? -9.484 -4.662 34.667 1.00 87.56 169 ALA A C 1
ATOM 1280 O O . ALA A 1 169 ? -8.720 -5.562 35.018 1.00 87.56 169 ALA A O 1
ATOM 1281 N N . ALA A 1 170 ? -10.057 -3.836 35.546 1.00 83.81 170 ALA A N 1
ATOM 1282 C CA . ALA A 1 170 ? -9.821 -3.949 36.988 1.00 83.81 170 ALA A CA 1
ATOM 1283 C C . ALA A 1 170 ? -10.281 -5.312 37.544 1.00 83.81 170 ALA A C 1
ATOM 1285 O O . ALA A 1 170 ? -9.711 -5.827 38.500 1.00 83.81 170 ALA A O 1
ATOM 1286 N N . ASP A 1 171 ? -11.277 -5.920 36.900 1.00 87.12 171 ASP A N 1
ATOM 1287 C CA . ASP A 1 171 ? -11.825 -7.238 37.208 1.00 87.12 171 ASP A CA 1
ATOM 1288 C C . ASP A 1 171 ? -11.167 -8.374 36.402 1.00 87.12 171 ASP A C 1
ATOM 1290 O O . ASP A 1 171 ? -11.624 -9.514 36.471 1.00 87.12 171 ASP A O 1
ATOM 1294 N N . ALA A 1 172 ? -10.089 -8.114 35.645 1.00 83.75 172 ALA A N 1
ATOM 1295 C CA . ALA A 1 172 ? -9.447 -9.111 34.777 1.00 83.75 172 ALA A CA 1
ATOM 1296 C C . ALA A 1 172 ? -9.051 -10.402 35.516 1.00 83.75 172 ALA A C 1
ATOM 1298 O O . ALA A 1 172 ? -8.991 -11.466 34.894 1.00 83.75 172 ALA A O 1
ATOM 1299 N N . ILE A 1 173 ? -8.817 -10.298 36.825 1.00 81.62 173 ILE A N 1
ATOM 1300 C CA . ILE A 1 173 ? -8.442 -11.391 37.725 1.00 81.62 173 ILE A CA 1
ATOM 1301 C C . ILE A 1 173 ? -9.435 -11.577 38.883 1.00 81.62 173 ILE A C 1
ATOM 1303 O O . ILE A 1 173 ? -9.085 -12.165 39.903 1.00 81.62 173 ILE A O 1
ATOM 1307 N N . SER A 1 174 ? -10.659 -11.050 38.764 1.00 87.56 174 SER A N 1
ATOM 1308 C CA . SER A 1 174 ? -11.652 -11.151 39.836 1.00 87.56 174 SER A CA 1
ATOM 1309 C C . SER A 1 174 ? -12.071 -12.602 40.085 1.00 87.56 174 SER A C 1
ATOM 1311 O O . SER A 1 174 ? -12.013 -13.454 39.190 1.00 87.56 174 SER A O 1
ATOM 1313 N N . THR A 1 175 ? -12.547 -12.877 41.299 1.00 86.62 175 THR A N 1
ATOM 1314 C CA . THR A 1 175 ? -13.090 -14.183 41.696 1.00 86.62 175 THR A CA 1
ATOM 1315 C C . THR A 1 175 ? -14.215 -14.640 40.771 1.00 86.62 175 THR A C 1
ATOM 1317 O O . THR A 1 175 ? -14.265 -15.802 40.375 1.00 86.62 175 THR A O 1
ATOM 1320 N N . GLU A 1 176 ? -15.073 -13.715 40.345 1.00 89.62 176 GLU A N 1
ATOM 1321 C CA . GLU A 1 176 ? -16.213 -13.979 39.462 1.00 89.62 176 GLU A CA 1
ATOM 1322 C C . GLU A 1 176 ? -15.753 -14.361 38.053 1.00 89.62 176 GLU A C 1
ATOM 1324 O O . GLU A 1 176 ? -16.400 -15.166 37.379 1.00 89.62 176 GLU A O 1
ATOM 1329 N N . ARG A 1 177 ? -14.641 -13.782 37.587 1.00 87.12 177 ARG A N 1
ATOM 1330 C CA . ARG A 1 177 ? -14.065 -14.084 36.276 1.00 87.12 177 ARG A CA 1
ATOM 1331 C C . ARG A 1 177 ? -13.300 -15.402 36.294 1.00 87.12 177 ARG A C 1
ATOM 1333 O O . ARG A 1 177 ? -13.482 -16.205 35.380 1.00 87.12 177 ARG A O 1
ATOM 1340 N N . ALA A 1 178 ? -12.508 -15.645 37.338 1.00 88.62 178 ALA A N 1
ATOM 1341 C CA . ALA A 1 178 ? -11.775 -16.895 37.533 1.00 88.62 178 ALA A CA 1
ATOM 1342 C C . ALA A 1 178 ? -12.715 -18.103 37.690 1.00 88.62 178 ALA A C 1
ATOM 1344 O O . ALA A 1 178 ? -12.430 -19.178 37.168 1.00 88.62 178 ALA A O 1
ATOM 1345 N N . ALA A 1 179 ? -13.886 -17.918 38.310 1.00 88.06 179 ALA A N 1
ATOM 1346 C CA . ALA A 1 179 ? -14.913 -18.957 38.425 1.00 88.06 179 ALA A CA 1
ATOM 1347 C C . ALA A 1 179 ? -15.470 -19.445 37.070 1.00 88.06 179 ALA A C 1
ATOM 1349 O O . ALA A 1 179 ? -16.075 -20.512 37.010 1.00 88.06 179 ALA A O 1
ATOM 1350 N N . ARG A 1 180 ? -15.271 -18.691 35.976 1.00 90.50 180 ARG A N 1
ATOM 1351 C CA . ARG A 1 180 ? -15.673 -19.101 34.615 1.00 90.50 180 ARG A CA 1
ATOM 1352 C C . ARG A 1 180 ? -14.646 -20.001 33.930 1.00 90.50 180 ARG A C 1
ATOM 1354 O O . ARG A 1 180 ? -14.903 -20.478 32.826 1.00 90.50 180 ARG A O 1
ATOM 1361 N N . TRP A 1 181 ? -13.464 -20.180 34.512 1.00 89.25 181 TRP A N 1
ATOM 1362 C CA . TRP A 1 181 ? -12.433 -21.027 33.926 1.00 89.25 181 TRP A CA 1
ATOM 1363 C C . TRP A 1 181 ? -12.821 -22.496 34.063 1.00 89.25 181 TRP A C 1
ATOM 1365 O O . TRP A 1 181 ? -13.335 -22.914 35.095 1.00 89.25 181 TRP A O 1
ATOM 1375 N N . ALA A 1 182 ? -12.531 -23.294 33.035 1.00 92.25 182 ALA A N 1
ATOM 1376 C CA . ALA A 1 182 ? -12.861 -24.718 33.041 1.00 92.25 182 ALA A CA 1
ATOM 1377 C C . ALA A 1 182 ? -12.174 -25.486 34.191 1.00 92.25 182 ALA A C 1
ATOM 1379 O O . ALA A 1 182 ? -12.729 -26.457 34.694 1.00 92.25 182 ALA A O 1
ATOM 1380 N N . ASN A 1 183 ? -10.982 -25.046 34.617 1.00 88.69 183 ASN A N 1
ATOM 1381 C CA . ASN A 1 183 ? -10.289 -25.564 35.795 1.00 88.69 183 ASN A CA 1
ATOM 1382 C C . ASN A 1 183 ? -9.409 -24.468 36.434 1.00 88.69 183 ASN A C 1
ATOM 1384 O O . ASN A 1 183 ? -8.286 -24.253 35.978 1.00 88.69 183 ASN A O 1
ATOM 1388 N N . PRO A 1 184 ? -9.902 -23.750 37.457 1.00 83.38 184 PRO A N 1
ATOM 1389 C CA . PRO A 1 184 ? -9.149 -22.671 38.093 1.00 83.38 184 PRO A CA 1
ATOM 1390 C C . PRO A 1 184 ? -8.166 -23.139 39.177 1.00 83.38 184 PRO A C 1
ATOM 1392 O O . PRO A 1 184 ? -7.362 -22.337 39.655 1.00 83.38 184 PRO A O 1
ATOM 1395 N N . ALA A 1 185 ? -8.219 -24.407 39.596 1.00 86.12 185 ALA A N 1
ATOM 1396 C CA . ALA A 1 185 ? -7.399 -24.903 40.696 1.00 86.12 185 ALA A CA 1
ATOM 1397 C C . ALA A 1 185 ? -5.901 -24.853 40.342 1.00 86.12 185 ALA A C 1
ATOM 1399 O O . ALA A 1 185 ? -5.471 -25.418 39.339 1.00 86.12 185 ALA A O 1
ATOM 1400 N N . GLY A 1 186 ? -5.102 -24.182 41.181 1.00 83.81 186 GLY A N 1
ATOM 1401 C CA . GLY A 1 186 ? -3.650 -24.052 40.995 1.00 83.81 186 GLY A CA 1
ATOM 1402 C C . GLY A 1 186 ? -3.213 -23.030 39.938 1.00 83.81 186 GLY A C 1
ATOM 1403 O O . GLY A 1 186 ? -2.031 -22.982 39.603 1.00 83.81 186 GLY A O 1
ATOM 1404 N N . GLY A 1 187 ? -4.132 -22.216 39.406 1.00 80.50 187 GLY A N 1
ATOM 1405 C CA . GLY A 1 187 ? -3.795 -21.147 38.467 1.00 80.50 187 GLY A CA 1
ATOM 1406 C C . GLY A 1 187 ? -3.038 -19.997 39.139 1.00 80.50 187 GLY A C 1
ATOM 1407 O O . GLY A 1 187 ? -3.498 -19.445 40.135 1.00 80.50 187 GLY A O 1
ATOM 1408 N N . TYR A 1 188 ? -1.906 -19.599 38.555 1.00 76.69 188 TYR A N 1
ATOM 1409 C CA . TYR A 1 188 ? -1.154 -18.400 38.931 1.00 76.69 188 TYR A CA 1
ATOM 1410 C C . TYR A 1 188 ? -1.200 -17.399 37.778 1.00 76.69 188 TYR A C 1
ATOM 1412 O O . TYR A 1 188 ? -0.924 -17.758 36.633 1.00 76.69 188 TYR A O 1
ATOM 1420 N N . ILE A 1 189 ? -1.542 -16.146 38.07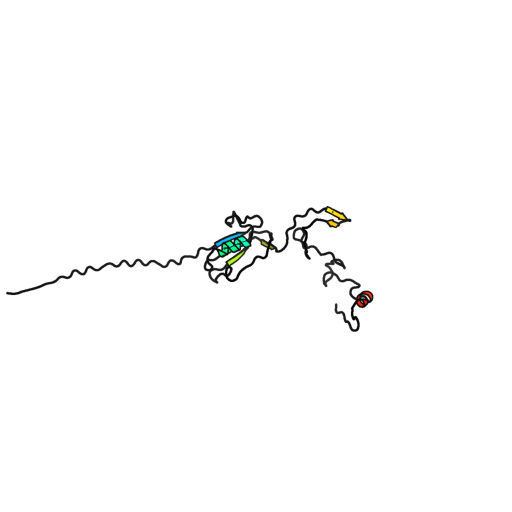3 1.00 72.31 189 ILE A N 1
ATOM 1421 C CA . ILE A 1 189 ? -1.540 -15.062 37.087 1.00 72.31 189 ILE A CA 1
ATOM 1422 C C . ILE A 1 189 ? -0.321 -14.189 37.346 1.00 72.31 189 ILE A C 1
ATOM 1424 O O . ILE A 1 189 ? -0.133 -13.700 38.458 1.00 72.31 189 ILE A O 1
ATOM 1428 N N . HIS A 1 190 ? 0.484 -13.983 36.308 1.00 58.84 190 HIS A N 1
ATOM 1429 C CA . HIS A 1 190 ? 1.575 -13.021 36.320 1.00 58.84 190 HIS A CA 1
ATOM 1430 C C . HIS A 1 190 ? 1.157 -11.810 35.482 1.00 58.84 190 HIS A C 1
ATOM 1432 O O . HIS A 1 190 ? 0.768 -11.974 34.324 1.00 58.84 190 HIS A O 1
ATOM 1438 N N . ALA A 1 191 ? 1.196 -10.623 36.087 1.00 62.12 191 ALA A N 1
ATOM 1439 C CA . ALA A 1 191 ? 1.019 -9.337 35.411 1.00 62.12 191 ALA A CA 1
ATOM 1440 C C . ALA A 1 191 ? 2.379 -8.676 35.149 1.00 62.12 191 ALA A C 1
ATOM 1442 O O . ALA A 1 191 ? 3.346 -9.027 35.870 1.00 62.12 191 ALA A O 1
#

Foldseek 3Di:
DDDDDDDDDDPPDDDPPPPPPPPPPPQQDEEEFEEECPADLPFPRDPVHHHNAPLSLLVVQLVGDLAAAYEYEYAADEREDPDDPDDDCVRQAHDPNHHHYYYYDPPHDYHYDPDDDDDWDWDDDDDPDIDTDDDPPDDDPWDDDPNRIDDDDDPPDAAPVDPPPSDDHPCNPPPVNLVPDPDNPPDDDDD

Radius of gyration: 35.46 Å; chains: 1; bounding box: 98×39×122 Å

=== Feature glossary ===
Key to the feature types in this record:

— What the protein is —

Primary structure: the covalent order of the twenty standard amino acids along the backbone. Two proteins with the same sequence will (almost always) fold to the same structure; two with 30% identity often share a fold but not the details.

Database cross-references. InterPro integrates a dozen domain/family signature databases into unified entries with residue-range hits. GO terms attach function/process/location labels with evidence codes. CATH codes position the fold in a four-level structural taxonomy. Organism is the NCBI-taxonomy species name.

— Where its atoms are —

The mmCIF block holds the 3D Cartesian coordinates of each backbone atom (N, Cα, C, O) in ångströms. mmCIF is the PDB's canonical archive format — a tagged-loop text representation of the atomic model.

Six rendered views show the 3D structure from the faces of a cube — i.e. along ±x, ±y, ±z. Rendering representation is drawn randomly per protein from cartoon (secondary-structure ribbons), sticks (backbone bonds), or molecular surface; coloring is either N→C rainbow (blue at the N-terminus through red at the C-terminus) or one color per chain.

— Local backbone conformation —

DSSP 8-state secondary structure assigns each residue one of H (α-helix), G (3₁₀-helix), I (π-helix), E (extended β-strand), B (isolated β-bridge), T (hydrogen-bonded turn), S (bend), or '-' (coil). The assignment is computed from backbone hydrogen-bond geometry via the Kabsch–Sander algorithm.

P-SEA three-state annotation labels each residue as helix, strand, or coil based purely on the geometry of the Cα trace. It serves as a fallback when the full backbone (and thus DSSP) is unavailable.

The φ/ψ torsion pair specifies the backbone conformation at each residue. φ rotates about the N–Cα bond, ψ about the Cα–C bond. Steric clashes forbid most of the (φ, ψ) plane — the allowed regions (α-helix basin, β-sheet basin, left-handed helix) are the Ramachandran-allowed regions.

— Global shape and packing —

The geometric summary reports three shape descriptors. Rg (radius of gyration) measures how spread out the Cα atoms are about their centre of mass; compact globular proteins have small Rg, elongated or unfolded ones large. Cα contacts (<8 Å, |i−j|>4) count long-range residue pairs in spatial proximity — high for tightly packed folds, near zero for rods or random coil. The bounding-box extents give the protein's footprint along x, y, z in Å.

Accessible surface area quantifies burial. A residue with SASA near zero is packed into the hydrophobic core; one with SASA >100 Å² sits on the surface. Computed here via the Shrake–Rupley numerical algorithm with a 1.4 Å probe.

Plot images: a contact map (which residues are close in 3D, as an N×N binary image), a Ramachandran scatter (backbone torsion angles, revealing secondary-structure composition at a glance), and — for AlphaFold structures — a PAE heatmap (pairwise prediction confidence).

— Structural neighborhood —

The Foldseek 3Di string encodes local tertiary geometry as a 20-letter alphabet — one character per residue — derived from the relative positions of nearby Cα atoms. Unlike the amino-acid sequence, 3Di is a direct function of the 3D structure, so two proteins with the same fold have similar 3Di strings even at low sequence identity.

Nearest PDB neighbors are the top structural matches found by Foldseek when searching this structure against the entire Protein Data Bank. Each hit reports a TM-score (0 to 1; >0.5 almost always implies the same fold) and an E-value. These are *structural* homologs — they may share no detectable sequence similarity.

— Confidence and disorder —

For AlphaFold models, the B-factor field carries pLDDT — the model's own estimate of local accuracy on a 0–100 scale. Regions with pLDDT<50 should be treated as essentially unmodeled; they often correspond to intrinsically disordered segments.

B-factor (Debye–Waller factor) reflects atomic displacement in the crystal lattice. It is an experimental observable (units Å²), not a prediction; low values mean the atom is pinned down, high values mean it moves or is heterogeneous across the crystal.

Predicted aligned error is AlphaFold's pairwise confidence. Unlike pLDDT (per-residue), PAE is per-residue-pair and captures whether two parts of the structure are correctly placed relative to each other. Units are ångströms of expected positional error.